Protein AF-0000000085261046 (afdb_homodimer)

pLDDT: mean 78.6, std 21.25, range [28.23, 98.12]

Organism: Cherax quadricarinatus (NCBI:txid27406)

Sequence (272 aa):
MAPGSNNMYLIKISPRKELWEMISKDELEKFEFFMNTVSRIKRNDTLLMCLERWIPDCGPQLIKNGLNIFNHPKNLTLEQLLLAYKIFTNLPLYEESPFHNQCIQFAARLGEKDTEVSEHQTVTAANDEKDKLLDSMAPGSNNMYLIKISPRKELWEMISKDELEKFEFFMNTVSRIKRNDTLLMCLERWIPDCGPQLIKNGLNIFNHPKNLTLEQLLLAYKIFTNLPLYEESPFHNQCIQFAARLGEKDTEVSEHQTVTAANDEKDKLLDS

Secondary structure (DSSP, 8-state):
--------------HHHHHHHT--HHHHHHHHHHHHHHTT--TT--HHHHHHHHSTT-HHHHHHTT--TT--GGGSBHHHHHHHHHHHHTSTTSTTSHHHHHHHHHHHHHHHHHHHHHHHHHHHHHHHHHHHHHH-/--------------HHHHHHHT--HHHHHHHHHHHHHHTT--TT--HHHHHHHHSTT-HHHHHHTT--TT--GGGSBHHHHHHHHHHHHTSTTSTTSHHHHHHHHHHHHHHHHHHHHHHHHHHHHHHHHHHHHHH-

Foldseek 3Di:
DPPPPPPPPPPPPPPLVVLVVPADPLNVLLVVVVCVQLVPDDPQDAPLNVLCVFPPPCNVQLVVQPDDPRHRPVPDDPSRSSVSVVSSCPDPCNCVTPSVVVSVVSVCVVVVVVVVVVVVVVVVVVVVVVVVVVVD/DPPPPPPPPPPPPPPLVVLVVPADPLNVLLVVVVCVQLVPDDPQDAPLNVLCVFPPPCNVQLVVQPDDPRHRPVPDDPSRSSVSVVSSCPDPCNCVTPSVVVSVVSVCVVVVVVVVVVVVVVVVVVVVVVVVVVVD

Radius of gyration: 23.95 Å; Cα contacts (8 Å, |Δi|>4): 184; chains: 2; bounding box: 81×68×75 Å

Solvent-accessible surface area (backbone atoms only — not comparable to full-atom values): 15644 Å² total; per-residue (Å²): 130,79,82,79,78,77,77,72,75,74,72,71,74,48,76,66,63,52,58,63,73,64,54,47,70,69,51,46,53,45,47,44,51,50,50,56,54,53,75,62,58,57,90,88,45,31,46,50,59,56,51,30,73,44,40,74,85,43,55,68,62,42,41,74,72,66,48,61,80,75,43,40,56,53,76,31,24,46,46,55,48,50,50,52,50,53,55,54,67,65,40,90,63,28,84,77,21,62,54,47,53,50,36,55,56,50,48,52,51,53,52,63,42,53,56,49,50,54,48,46,53,48,46,53,50,48,48,51,52,50,52,51,56,65,74,95,130,78,80,80,77,77,78,73,72,75,72,70,74,48,74,65,63,52,57,62,73,62,55,48,72,69,53,47,54,42,46,45,50,49,50,58,55,53,75,62,58,56,91,91,46,31,46,52,60,58,51,30,72,43,39,72,84,44,56,66,62,42,42,74,72,67,47,61,79,74,43,38,55,53,75,31,23,48,46,55,49,50,48,52,50,53,56,53,65,64,41,91,64,29,84,80,19,60,53,48,52,50,36,56,55,50,48,52,51,52,51,62,41,52,56,49,51,52,46,46,52,48,46,53,51,47,47,52,52,50,51,50,58,66,73,95

Structure (mmCIF, N/CA/C/O backbone):
data_AF-0000000085261046-model_v1
#
loop_
_entity.id
_entity.type
_entity.pdbx_description
1 polymer 'Uncharacterized protein'
#
loop_
_atom_site.group_PDB
_atom_site.id
_atom_site.type_symbol
_atom_site.label_atom_id
_atom_site.label_alt_id
_atom_site.label_comp_id
_atom_site.label_asym_id
_atom_site.label_entity_id
_atom_site.label_seq_id
_atom_site.pdbx_PDB_ins_code
_atom_site.Cartn_x
_atom_site.Cartn_y
_atom_site.Cartn_z
_atom_site.occupancy
_atom_site.B_iso_or_equiv
_atom_site.auth_seq_id
_atom_site.auth_comp_id
_atom_site.auth_asym_id
_atom_site.auth_atom_id
_atom_site.pdbx_PDB_model_num
ATOM 1 N N . MET A 1 1 ? -33.812 -26.469 35.125 1 29.12 1 MET A N 1
ATOM 2 C CA . MET A 1 1 ? -33.594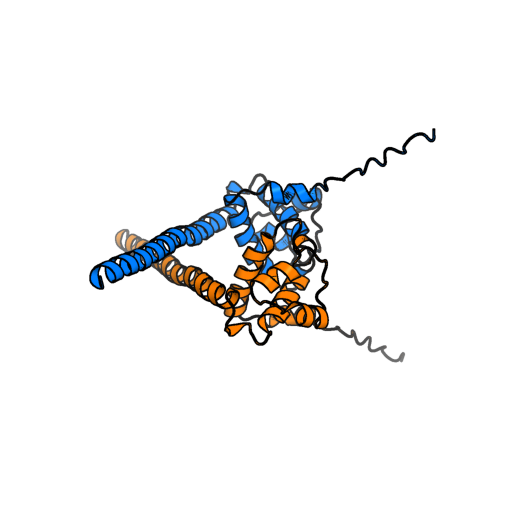 -25.828 33.844 1 29.12 1 MET A CA 1
ATOM 3 C C . MET A 1 1 ? -32.469 -24.828 33.906 1 29.12 1 MET A C 1
ATOM 5 O O . MET A 1 1 ? -32.5 -23.906 34.719 1 29.12 1 MET A O 1
ATOM 9 N N . ALA A 1 2 ? -31.219 -25.188 33.625 1 45.5 2 ALA A N 1
ATOM 10 C CA . ALA A 1 2 ? -30.016 -24.391 33.781 1 45.5 2 ALA A CA 1
ATOM 11 C C . ALA A 1 2 ? -30.109 -23.078 33 1 45.5 2 ALA A C 1
ATOM 13 O O . ALA A 1 2 ? -30.703 -23.047 31.906 1 45.5 2 ALA A O 1
ATOM 14 N N . PRO A 1 3 ? -30.062 -21.891 33.656 1 41.72 3 PRO A N 1
ATOM 15 C CA . PRO A 1 3 ? -30.141 -20.625 32.938 1 41.72 3 PRO A CA 1
ATOM 16 C C . PRO A 1 3 ? -29.188 -20.578 31.719 1 41.72 3 PRO A C 1
ATOM 18 O O . PRO A 1 3 ? -28.094 -21.141 31.781 1 41.72 3 PRO A O 1
ATOM 21 N N . GLY A 1 4 ? -29.672 -20.672 30.438 1 39.81 4 GLY A N 1
ATOM 22 C CA . GLY A 1 4 ? -28.922 -20.531 29.203 1 39.81 4 GLY A CA 1
ATOM 23 C C . GLY A 1 4 ? -27.953 -19.375 29.219 1 39.81 4 GLY A C 1
ATOM 24 O O . GLY A 1 4 ? -28.328 -18.25 29.531 1 39.81 4 GLY A O 1
ATOM 25 N N . SER A 1 5 ? -26.656 -19.562 29.594 1 40.25 5 SER A N 1
ATOM 26 C CA . SER A 1 5 ? -25.594 -18.578 29.531 1 40.25 5 SER A CA 1
ATOM 27 C C . SER A 1 5 ? -25.594 -17.844 28.188 1 40.25 5 SER A C 1
ATOM 29 O O . SER A 1 5 ? -25.516 -18.469 27.141 1 40.25 5 SER A O 1
ATOM 31 N N . ASN A 1 6 ? -26.359 -16.781 28.047 1 37.09 6 ASN A N 1
ATOM 32 C CA . ASN A 1 6 ? -26.266 -15.844 26.938 1 37.09 6 ASN A CA 1
ATOM 33 C C . ASN A 1 6 ? -24.812 -15.453 26.672 1 37.09 6 ASN A C 1
ATOM 35 O O . ASN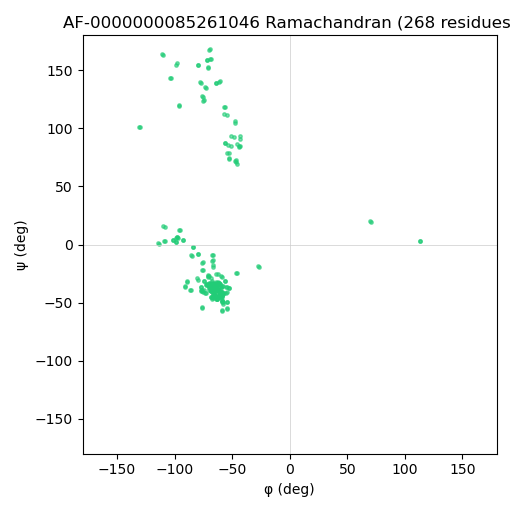 A 1 6 ? -24.203 -14.719 27.453 1 37.09 6 ASN A O 1
ATOM 39 N N . ASN A 1 7 ? -23.922 -16.281 26.156 1 41.56 7 ASN A N 1
ATOM 40 C CA . ASN A 1 7 ? -22.641 -15.875 25.609 1 41.56 7 ASN A CA 1
ATOM 41 C C . ASN A 1 7 ? -22.781 -14.68 24.672 1 41.56 7 ASN A C 1
ATOM 43 O O . ASN A 1 7 ? -23.141 -14.828 23.516 1 41.56 7 ASN A O 1
ATOM 47 N N . MET A 1 8 ? -23.031 -13.5 25.172 1 33.84 8 MET A N 1
ATOM 48 C CA . MET A 1 8 ? -22.906 -12.266 24.406 1 33.84 8 MET A CA 1
ATOM 49 C C . MET A 1 8 ? -21.531 -12.164 23.766 1 33.84 8 MET A C 1
ATOM 51 O O . MET A 1 8 ? -20.516 -12.219 24.453 1 33.84 8 MET A O 1
ATOM 55 N N . TYR A 1 9 ? -21.359 -12.727 22.656 1 40 9 TYR A N 1
ATOM 56 C CA . TYR A 1 9 ? -20.141 -12.406 21.906 1 40 9 TYR A CA 1
ATOM 57 C C . TYR A 1 9 ? -20.047 -10.906 21.672 1 40 9 TYR A C 1
ATOM 59 O O . TYR A 1 9 ? -20.984 -10.273 21.188 1 40 9 TYR A O 1
ATOM 67 N N . LEU A 1 10 ? -19.5 -10.211 22.562 1 34.12 10 LEU A N 1
ATOM 68 C CA . LEU A 1 10 ? -19.109 -8.828 22.297 1 34.12 10 LEU A CA 1
ATOM 69 C C . LEU A 1 10 ? -18.25 -8.75 21.031 1 34.12 10 LEU A C 1
ATOM 71 O O . LEU A 1 10 ? -17.109 -9.242 21.031 1 34.12 10 LEU A O 1
ATOM 75 N N . ILE A 1 11 ? -18.906 -8.883 19.953 1 38 11 ILE A N 1
ATOM 76 C CA . ILE A 1 11 ? -18.141 -8.539 18.766 1 38 11 ILE A CA 1
ATOM 77 C C . ILE A 1 11 ? -17.578 -7.125 18.906 1 38 11 ILE A C 1
ATOM 79 O O . ILE A 1 11 ? -18.328 -6.152 18.984 1 38 11 ILE A O 1
ATOM 83 N N . LYS A 1 12 ? -16.547 -6.938 19.609 1 37.16 12 LYS A N 1
ATOM 84 C CA . LYS A 1 12 ? -15.797 -5.688 19.469 1 37.16 12 LYS A CA 1
ATOM 85 C C . LYS A 1 12 ? -15.641 -5.293 18 1 37.16 12 LYS A C 1
ATOM 87 O O . LYS A 1 12 ? -15.039 -6.027 17.219 1 37.16 12 LYS A O 1
ATOM 92 N N . ILE A 1 13 ? -16.641 -4.652 17.547 1 42.03 13 ILE A N 1
ATOM 93 C CA . ILE A 1 13 ? -16.328 -3.977 16.297 1 42.03 13 ILE A CA 1
ATOM 94 C C . ILE A 1 13 ? -15.055 -3.158 16.453 1 42.03 13 ILE A C 1
ATOM 96 O O . ILE A 1 13 ? -15.008 -2.207 17.234 1 42.03 13 ILE A O 1
ATOM 100 N N . SER A 1 14 ? -14 -3.75 16.109 1 49.47 14 SER A N 1
ATOM 101 C CA . SER A 1 14 ? -12.742 -3.016 16.234 1 49.47 14 SER A CA 1
ATOM 102 C C . SER A 1 14 ? -12.789 -1.712 15.445 1 49.47 14 SER A C 1
ATOM 104 O O . SER A 1 14 ? -13.25 -1.688 14.305 1 49.47 14 SER A O 1
ATOM 106 N N . PRO A 1 15 ? -12.773 -0.57 16.141 1 50.34 15 PRO A N 1
ATOM 107 C CA . PRO A 1 15 ? -12.633 0.697 15.414 1 50.34 15 PRO A CA 1
ATOM 108 C C . PRO A 1 15 ? -11.875 0.543 14.102 1 50.34 15 PRO A C 1
ATOM 110 O O . PRO A 1 15 ? -12.133 1.28 13.141 1 50.34 15 PRO A O 1
ATOM 113 N N . ARG A 1 16 ? -11.164 -0.486 13.93 1 59.56 16 ARG A N 1
ATOM 114 C CA . ARG A 1 16 ? -10.336 -0.746 12.766 1 59.56 16 ARG A CA 1
ATOM 115 C C . ARG A 1 16 ? -11.18 -1.212 11.578 1 59.56 16 ARG A C 1
ATOM 117 O O . ARG A 1 16 ? -10.953 -0.789 10.445 1 59.56 16 ARG A O 1
ATOM 124 N N . LYS A 1 17 ? -12.227 -1.995 11.844 1 59.22 17 LYS A N 1
ATOM 125 C CA . LYS A 1 17 ? -13.133 -2.463 10.805 1 59.22 17 LYS A CA 1
ATOM 126 C C . LYS A 1 17 ? -13.844 -1.293 10.133 1 59.22 17 LYS A C 1
ATOM 128 O O . LYS A 1 17 ? -14.023 -1.288 8.914 1 59.22 17 LYS A O 1
ATOM 133 N N . GLU A 1 18 ? -14.023 -0.414 10.922 1 63.53 18 GLU A N 1
ATOM 134 C CA . GLU A 1 18 ? -14.797 0.747 10.484 1 63.53 18 GLU A CA 1
ATOM 135 C C . GLU A 1 18 ? -13.961 1.66 9.594 1 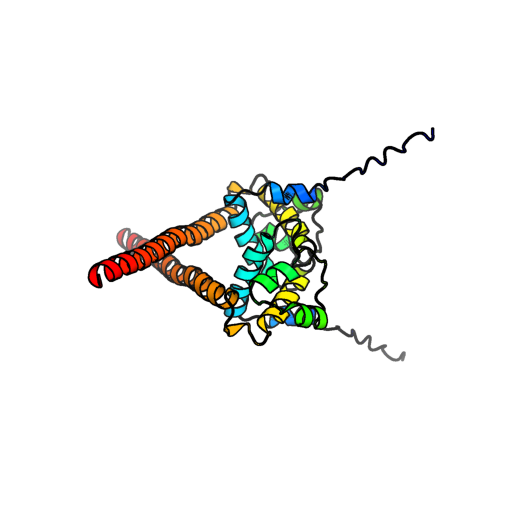63.53 18 GLU A C 1
ATOM 137 O O . GLU A 1 18 ? -14.5 2.334 8.711 1 63.53 18 GLU A O 1
ATOM 142 N N . LEU A 1 19 ? -12.727 1.561 9.703 1 71.12 19 LEU A N 1
ATOM 143 C CA . LEU A 1 19 ? -11.875 2.488 8.969 1 71.12 19 LEU A CA 1
ATOM 144 C C . LEU A 1 19 ? -11.938 2.205 7.469 1 71.12 19 LEU A C 1
ATOM 146 O O . LEU A 1 19 ? -12.008 3.133 6.66 1 71.12 19 LEU A O 1
ATOM 150 N N . TRP A 1 20 ? -12.078 1.007 7.195 1 73.19 20 TRP A N 1
ATOM 151 C CA . TRP A 1 20 ? -12.055 0.634 5.785 1 73.19 20 TRP A CA 1
ATOM 152 C C . TRP A 1 20 ? -13.453 0.695 5.184 1 73.19 20 TRP A C 1
ATOM 154 O O . TRP A 1 20 ? -13.609 0.975 3.992 1 73.19 20 TRP A O 1
ATOM 164 N N . GLU A 1 21 ? -14.344 0.419 6.023 1 71.62 21 GLU A N 1
ATOM 165 C CA . GLU A 1 21 ? -15.727 0.416 5.555 1 71.62 21 GLU A CA 1
ATOM 166 C C . GLU A 1 21 ? -16.188 1.823 5.188 1 71.62 21 GLU A C 1
ATOM 168 O O . GLU A 1 21 ? -17.078 1.991 4.348 1 71.62 21 GLU A O 1
ATOM 173 N N . MET A 1 22 ? -15.453 2.66 5.605 1 68.81 22 MET A N 1
ATOM 174 C CA . MET A 1 22 ? -15.906 4.035 5.434 1 68.81 22 MET A CA 1
ATOM 175 C C . MET A 1 22 ? -15.086 4.754 4.367 1 68.81 22 MET A C 1
ATOM 177 O O . MET A 1 22 ? -15.312 5.93 4.086 1 68.81 22 MET A O 1
ATOM 181 N N . ILE A 1 23 ? -14.43 4.023 3.676 1 81 23 ILE A N 1
ATOM 182 C CA . ILE A 1 23 ? -13.562 4.723 2.73 1 81 23 ILE A CA 1
ATOM 183 C C . ILE A 1 23 ? -14.258 4.809 1.37 1 81 23 ILE A C 1
ATOM 185 O O . ILE A 1 23 ? -14.719 3.799 0.837 1 81 23 ILE A O 1
ATOM 189 N N . SER A 1 24 ? -14.492 6.09 0.889 1 84.81 24 SER A N 1
ATOM 190 C CA . SER A 1 24 ? -15.055 6.332 -0.436 1 84.81 24 SER A CA 1
ATOM 191 C C . SER A 1 24 ? -14.055 5.98 -1.533 1 84.81 24 SER A C 1
ATOM 193 O O . SER A 1 24 ? -12.875 5.785 -1.262 1 84.81 24 SER A O 1
ATOM 195 N N . LYS A 1 25 ? -14.578 5.914 -2.791 1 84.19 25 LYS A N 1
ATOM 196 C CA . LYS A 1 25 ? -13.711 5.664 -3.939 1 84.19 25 LYS A CA 1
ATOM 197 C C . LYS A 1 25 ? -12.641 6.742 -4.062 1 84.19 25 LYS A C 1
ATOM 199 O O . LYS A 1 25 ? -11.469 6.438 -4.289 1 84.19 25 LYS A O 1
ATOM 204 N N . ASP A 1 26 ? -13.117 7.922 -3.893 1 87.44 26 ASP A N 1
ATOM 205 C CA . ASP A 1 26 ? -12.195 9.047 -3.963 1 87.44 26 ASP A CA 1
ATOM 206 C C . ASP A 1 26 ? -11.109 8.938 -2.896 1 87.44 26 ASP A C 1
ATOM 208 O O . ASP A 1 26 ? -9.93 9.156 -3.178 1 87.44 26 ASP A O 1
ATOM 212 N N . GLU A 1 27 ? -11.508 8.57 -1.761 1 90.88 27 GLU A N 1
ATOM 213 C CA . GLU A 1 27 ? -10.57 8.43 -0.651 1 90.88 27 GLU A CA 1
ATOM 214 C C . GLU A 1 27 ? -9.602 7.277 -0.894 1 90.88 27 GLU A C 1
ATOM 216 O O . GLU A 1 27 ? -8.43 7.355 -0.526 1 90.88 27 GLU A O 1
ATOM 221 N N . LEU A 1 28 ? -10.109 6.312 -1.539 1 89.19 28 LEU A N 1
ATOM 222 C CA . LEU A 1 28 ? -9.266 5.156 -1.837 1 89.19 28 LEU A CA 1
ATOM 223 C C . LEU A 1 28 ? -8.172 5.52 -2.836 1 89.19 28 LEU A C 1
ATOM 225 O O . LEU A 1 28 ? -7.031 5.074 -2.699 1 89.19 28 LEU A O 1
ATOM 229 N N . GLU A 1 29 ? -8.539 6.344 -3.77 1 90.12 29 GLU A N 1
ATOM 230 C CA . GLU A 1 29 ? -7.562 6.797 -4.758 1 90.12 29 GLU A CA 1
ATOM 231 C C . GLU A 1 29 ? -6.465 7.633 -4.109 1 90.12 29 GLU A C 1
ATOM 233 O O . GLU A 1 29 ? -5.285 7.492 -4.449 1 90.12 29 GLU A O 1
ATOM 238 N N . LYS A 1 30 ? -6.91 8.477 -3.244 1 94.44 30 LYS A N 1
ATOM 239 C CA . LYS A 1 30 ? -5.938 9.281 -2.51 1 94.44 30 LYS A CA 1
ATOM 240 C C . LYS A 1 30 ? -5.035 8.406 -1.645 1 94.44 30 LYS A C 1
ATOM 242 O O . LYS A 1 30 ? -3.83 8.641 -1.557 1 94.44 30 LYS A O 1
ATOM 247 N N . PHE A 1 31 ? -5.68 7.406 -1.086 1 95.25 31 PHE A N 1
ATOM 248 C CA . PHE A 1 31 ? -4.91 6.473 -0.272 1 95.25 31 PHE A CA 1
ATOM 249 C C . PHE A 1 31 ? -3.922 5.691 -1.131 1 95.25 31 PHE A C 1
ATOM 251 O O . PHE A 1 31 ? -2.805 5.406 -0.698 1 95.25 31 PHE A O 1
ATOM 258 N N . GLU A 1 32 ? -4.285 5.363 -2.318 1 92.69 32 GLU A N 1
ATOM 259 C CA . GLU A 1 32 ? -3.373 4.707 -3.25 1 92.69 32 GLU A CA 1
ATOM 260 C C . GLU A 1 32 ? -2.141 5.57 -3.516 1 92.69 32 GLU A C 1
ATOM 262 O O . GLU A 1 32 ? -1.015 5.07 -3.51 1 92.69 32 GLU A O 1
ATOM 267 N N . PHE A 1 33 ? -2.346 6.832 -3.746 1 94.12 33 PHE A N 1
ATOM 268 C CA . PHE A 1 33 ? -1.23 7.754 -3.938 1 94.12 33 PHE A CA 1
ATOM 269 C C . PHE A 1 33 ? -0.35 7.805 -2.693 1 94.12 33 PHE A C 1
ATOM 271 O O . PHE A 1 33 ? 0.878 7.773 -2.795 1 94.12 33 PHE A O 1
ATOM 278 N N . PHE A 1 34 ? -1.007 7.898 -1.59 1 97.38 34 PHE A N 1
ATOM 279 C CA . PHE A 1 34 ? -0.307 7.895 -0.311 1 97.38 34 PHE A CA 1
ATOM 280 C C . PHE A 1 34 ? 0.585 6.664 -0.186 1 97.38 34 PHE A C 1
ATOM 282 O O . PHE A 1 34 ? 1.777 6.785 0.104 1 97.38 34 PHE A O 1
ATOM 289 N N . MET A 1 35 ? 0.065 5.496 -0.457 1 95.62 35 MET A N 1
ATOM 290 C CA . MET A 1 35 ? 0.793 4.234 -0.342 1 95.62 35 MET A CA 1
ATOM 291 C C . MET A 1 35 ? 1.956 4.188 -1.327 1 95.62 35 MET A C 1
ATOM 293 O O . MET A 1 35 ? 3.045 3.723 -0.985 1 95.62 35 MET A O 1
ATOM 297 N N . ASN A 1 36 ? 1.748 4.727 -2.502 1 91.44 36 ASN A N 1
ATOM 298 C CA . ASN A 1 36 ? 2.797 4.781 -3.516 1 91.44 36 ASN A CA 1
ATOM 299 C C . ASN A 1 36 ? 3.971 5.641 -3.059 1 91.44 36 ASN A C 1
ATOM 301 O O . ASN A 1 36 ? 5.129 5.305 -3.309 1 91.44 36 ASN A O 1
ATOM 305 N N . THR A 1 37 ? 3.643 6.684 -2.41 1 92.81 37 THR A N 1
ATOM 306 C CA . THR A 1 37 ? 4.676 7.605 -1.946 1 92.81 37 THR A CA 1
ATOM 307 C C . THR A 1 37 ? 5.398 7.035 -0.729 1 92.81 37 THR A C 1
ATOM 309 O O . THR A 1 37 ? 6.629 7.051 -0.668 1 92.81 37 THR A O 1
ATOM 312 N N . VAL A 1 38 ? 4.637 6.406 0.17 1 94.81 38 VAL A N 1
ATOM 313 C CA . VAL A 1 38 ? 5.16 5.902 1.436 1 94.81 38 VAL A CA 1
ATOM 314 C C . VAL A 1 38 ? 6.043 4.68 1.18 1 94.81 38 VAL A C 1
ATOM 316 O O . VAL A 1 38 ? 7.047 4.477 1.866 1 94.81 38 VAL A O 1
ATOM 319 N N . SER A 1 39 ? 5.707 3.885 0.201 1 92.06 39 SER A N 1
ATOM 320 C CA . SER A 1 39 ? 6.469 2.682 -0.117 1 92.06 39 SER A CA 1
ATOM 321 C C . SER A 1 39 ? 7.855 3.027 -0.644 1 92.06 39 SER A C 1
ATOM 323 O O . SER A 1 39 ? 8.742 2.17 -0.689 1 92.06 39 SER A O 1
ATOM 325 N N . ARG A 1 40 ? 8.094 4.293 -0.907 1 90.5 40 ARG A N 1
ATOM 326 C CA . ARG A 1 40 ? 9.352 4.719 -1.512 1 90.5 40 ARG A CA 1
ATOM 327 C C . ARG A 1 40 ? 10.211 5.469 -0.503 1 90.5 40 ARG A C 1
ATOM 329 O O . ARG A 1 40 ? 11.312 5.91 -0.833 1 90.5 40 ARG A O 1
ATOM 336 N N . ILE A 1 41 ? 9.766 5.543 0.646 1 91.69 41 ILE A N 1
ATOM 337 C CA . ILE A 1 41 ? 10.492 6.273 1.68 1 91.69 41 ILE A CA 1
ATOM 338 C C . ILE A 1 41 ? 11.836 5.598 1.945 1 91.69 41 ILE A C 1
ATOM 340 O O . ILE A 1 41 ? 11.914 4.367 2.014 1 91.69 41 ILE A O 1
ATOM 344 N N . LYS A 1 42 ? 12.82 6.449 2.102 1 88.62 42 LYS A N 1
ATOM 345 C CA . LYS A 1 42 ? 14.18 5.961 2.328 1 88.62 42 LYS A CA 1
ATOM 346 C C . LYS A 1 42 ? 14.305 5.289 3.693 1 88.62 42 LYS A C 1
ATOM 348 O O . LYS A 1 42 ? 13.531 5.586 4.609 1 88.62 42 LYS A O 1
ATOM 353 N N . ARG A 1 43 ? 15.328 4.445 3.855 1 87.19 43 ARG A N 1
ATOM 354 C CA . ARG A 1 43 ? 15.523 3.586 5.02 1 87.19 43 ARG A CA 1
ATOM 355 C C . ARG A 1 43 ? 15.664 4.41 6.293 1 87.19 43 ARG A C 1
ATOM 357 O O . ARG A 1 43 ? 15.172 4.016 7.352 1 87.19 43 ARG A O 1
ATOM 364 N N . ASN A 1 44 ? 16.25 5.543 6.176 1 89.31 44 ASN A N 1
ATOM 365 C CA . ASN A 1 44 ? 16.547 6.32 7.371 1 89.31 44 ASN A CA 1
ATOM 366 C C . ASN A 1 44 ? 15.5 7.395 7.621 1 89.31 44 ASN A C 1
ATOM 368 O O . ASN A 1 44 ? 15.648 8.211 8.531 1 89.31 44 ASN A O 1
ATOM 372 N N . ASP A 1 45 ? 14.531 7.363 6.875 1 92.94 45 ASP A N 1
ATOM 373 C CA . ASP A 1 45 ? 13.438 8.312 7.051 1 92.94 45 ASP A CA 1
ATOM 374 C C . ASP A 1 45 ? 12.281 7.691 7.836 1 92.94 45 ASP A C 1
ATOM 376 O O . ASP A 1 45 ? 12.266 6.48 8.062 1 92.94 45 ASP A O 1
ATOM 380 N N . THR A 1 46 ? 11.453 8.531 8.492 1 95.94 46 THR A N 1
ATOM 381 C CA . THR A 1 46 ? 10.289 8.07 9.234 1 95.94 46 THR A CA 1
ATOM 382 C C . THR A 1 46 ? 9 8.5 8.539 1 95.94 46 THR A C 1
ATOM 384 O O . THR A 1 46 ? 9.023 9.367 7.664 1 95.94 46 THR A O 1
ATOM 387 N N . LEU A 1 47 ? 7.898 7.863 8.93 1 97.75 47 LEU A N 1
ATOM 388 C CA . LEU A 1 47 ? 6.609 8.297 8.398 1 97.75 47 LEU A CA 1
ATOM 389 C C . LEU A 1 47 ? 6.344 9.758 8.742 1 97.75 47 LEU A C 1
ATOM 391 O O . LEU A 1 47 ? 5.836 10.516 7.914 1 97.75 47 LEU A O 1
ATOM 395 N N . LEU A 1 48 ? 6.691 10.117 9.938 1 97.88 48 LEU A N 1
ATOM 396 C CA . LEU A 1 48 ? 6.473 11.484 10.398 1 97.88 48 LEU A CA 1
ATOM 397 C C . LEU A 1 48 ? 7.191 12.484 9.5 1 97.88 48 LEU A C 1
ATOM 399 O O . LEU A 1 48 ? 6.617 13.508 9.109 1 97.88 48 LEU A O 1
ATOM 403 N N . MET A 1 49 ? 8.391 12.25 9.234 1 96.44 49 MET A N 1
ATOM 404 C CA . MET A 1 49 ? 9.203 13.133 8.398 1 96.44 49 MET A CA 1
ATOM 405 C C . MET A 1 49 ? 8.609 13.258 7 1 96.44 49 MET A C 1
ATOM 407 O O . MET A 1 49 ? 8.602 14.344 6.422 1 96.44 49 MET A O 1
ATOM 411 N N . CYS A 1 50 ? 8.109 12.141 6.449 1 96.94 50 CYS A N 1
ATOM 412 C CA . CYS A 1 50 ? 7.449 12.164 5.148 1 96.94 50 CYS A CA 1
ATOM 413 C C . CYS A 1 50 ? 6.215 13.062 5.18 1 96.94 50 CYS A C 1
ATOM 415 O O . CYS A 1 50 ? 6.039 13.906 4.305 1 96.94 50 CYS A O 1
ATOM 417 N N . LEU A 1 51 ? 5.465 12.938 6.191 1 97.94 51 LEU A N 1
ATOM 418 C CA . LEU A 1 51 ? 4.23 13.703 6.305 1 97.94 51 LEU A CA 1
ATOM 419 C C . LEU A 1 51 ? 4.527 15.188 6.512 1 97.94 51 LEU A C 1
ATOM 421 O O . LEU A 1 51 ? 3.822 16.047 5.977 1 97.94 51 LEU A O 1
ATOM 425 N N . GLU A 1 52 ? 5.535 15.516 7.16 1 97.62 52 GLU A N 1
ATOM 426 C CA . GLU A 1 52 ? 5.93 16.891 7.418 1 97.62 52 GLU A CA 1
ATOM 427 C C . GLU A 1 52 ? 6.43 17.578 6.148 1 97.62 52 GLU A C 1
ATOM 429 O O . GLU A 1 52 ? 6.402 18.797 6.043 1 97.62 52 GLU A O 1
ATOM 434 N N . ARG A 1 53 ? 6.93 16.797 5.27 1 97 53 ARG A N 1
ATOM 435 C CA . ARG A 1 53 ? 7.324 17.375 3.986 1 97 53 ARG A CA 1
ATOM 436 C C . ARG A 1 53 ? 6.117 17.922 3.238 1 97 53 ARG A C 1
ATOM 438 O O . ARG A 1 53 ? 6.227 18.922 2.521 1 97 53 ARG A O 1
ATOM 445 N N . TRP A 1 54 ? 5.008 17.281 3.447 1 97.69 54 TRP A N 1
ATOM 446 C CA . TRP A 1 54 ? 3.785 17.703 2.77 1 97.69 54 TRP A CA 1
ATOM 447 C C . TRP A 1 54 ? 3.074 18.797 3.561 1 97.69 54 TRP A C 1
ATOM 449 O O . TRP A 1 54 ? 2.514 19.719 2.977 1 97.69 54 TRP A O 1
ATOM 459 N N . ILE A 1 55 ? 3.064 18.688 4.895 1 98.12 55 ILE A N 1
ATOM 460 C CA . ILE A 1 55 ? 2.496 19.703 5.781 1 98.12 55 ILE A CA 1
ATOM 461 C C . ILE A 1 55 ? 3.492 20.047 6.887 1 98.12 55 ILE A C 1
ATOM 463 O O . ILE A 1 55 ? 3.535 19.375 7.918 1 98.12 55 ILE A O 1
ATOM 467 N N . PRO A 1 56 ? 4.191 21.156 6.75 1 97.12 56 PRO A N 1
ATOM 468 C CA . PRO A 1 56 ? 5.184 21.531 7.762 1 97.12 56 PRO A CA 1
ATOM 469 C C . PRO A 1 56 ? 4.57 21.734 9.141 1 97.12 56 PRO A C 1
ATOM 471 O O . PRO A 1 56 ? 3.465 22.281 9.258 1 97.12 56 PRO A O 1
ATOM 474 N N . ASP A 1 57 ? 5.25 21.312 10.094 1 96.06 57 ASP A N 1
ATOM 475 C CA . ASP A 1 57 ? 4.957 21.547 11.508 1 96.06 57 ASP A CA 1
ATOM 476 C C . ASP A 1 57 ? 3.713 20.766 11.938 1 96.06 57 ASP A C 1
ATOM 478 O O . ASP A 1 57 ? 3.082 21.109 12.938 1 96.06 57 ASP A O 1
ATOM 482 N N . CYS A 1 58 ? 3.35 19.734 11.141 1 96.88 58 CYS A N 1
ATOM 483 C CA . CYS A 1 58 ? 2.178 18.953 11.523 1 96.88 58 CYS A CA 1
ATOM 484 C C . CYS A 1 58 ? 2.547 17.875 12.531 1 96.88 58 CYS A C 1
ATOM 486 O O . CYS A 1 58 ? 1.669 17.203 13.078 1 96.88 58 CYS A O 1
ATOM 488 N N . GLY A 1 59 ? 3.773 17.672 12.938 1 95.94 59 GLY A N 1
ATOM 489 C CA . GLY A 1 59 ? 4.285 16.625 13.797 1 95.94 59 GLY A CA 1
ATOM 490 C C . GLY A 1 59 ? 3.559 16.531 15.125 1 95.94 59 GLY A C 1
ATOM 491 O O . GLY A 1 59 ? 3.051 15.469 15.484 1 95.94 59 GLY A O 1
ATOM 492 N N . PRO A 1 60 ? 3.518 17.578 15.82 1 96.31 60 PRO A N 1
ATOM 493 C CA . PRO A 1 60 ? 2.859 17.562 17.125 1 96.31 60 PRO A CA 1
ATOM 494 C C . PRO A 1 60 ? 1.42 17.047 17.062 1 96.31 60 PRO A C 1
ATOM 496 O O . PRO A 1 60 ? 0.987 16.281 17.922 1 96.31 60 PRO A O 1
ATOM 499 N N . GLN A 1 61 ? 0.708 17.453 16.047 1 95.62 61 GLN A N 1
ATOM 500 C CA . GLN A 1 61 ? -0.671 17.016 15.898 1 95.62 61 GLN A CA 1
ATOM 501 C C . GLN A 1 61 ? -0.733 15.516 15.594 1 95.62 61 GLN A C 1
ATOM 503 O O . GLN A 1 61 ? -1.61 14.812 16.094 1 95.62 61 GLN A O 1
ATOM 508 N N . LEU A 1 62 ? 0.179 15.055 14.828 1 95.06 62 LEU A N 1
ATOM 509 C CA . LEU A 1 62 ? 0.225 13.641 14.484 1 95.06 62 LEU A CA 1
ATOM 510 C C . LEU A 1 62 ? 0.535 12.789 15.711 1 95.06 62 LEU A C 1
ATOM 512 O O . LEU A 1 62 ? -0.119 11.773 15.945 1 95.06 62 LEU A O 1
ATOM 516 N N . ILE A 1 63 ? 1.519 13.242 16.438 1 95.81 63 ILE A N 1
ATOM 517 C CA . ILE A 1 63 ? 1.912 12.531 17.656 1 95.81 63 ILE A CA 1
ATOM 518 C C . ILE A 1 63 ? 0.747 12.516 18.641 1 95.81 63 ILE A C 1
ATOM 520 O O . ILE A 1 63 ? 0.453 11.484 19.25 1 95.81 63 ILE A O 1
ATOM 524 N N . LYS A 1 64 ? 0.119 13.609 18.812 1 95.69 64 LYS A N 1
ATOM 525 C CA . LYS A 1 64 ? -1.041 13.719 19.688 1 95.69 64 LYS A CA 1
ATOM 526 C C . LYS A 1 64 ? -2.127 12.727 19.297 1 95.69 64 LYS A C 1
ATOM 528 O O . LYS A 1 64 ? -2.84 12.211 20.156 1 95.69 64 LYS A O 1
ATOM 533 N N . ASN A 1 65 ? -2.203 12.422 18.016 1 92.19 65 ASN A N 1
ATOM 534 C CA . ASN A 1 65 ? -3.219 11.5 17.516 1 92.19 65 ASN A CA 1
ATOM 535 C C . ASN A 1 65 ? -2.699 10.07 17.469 1 92.19 65 ASN A C 1
ATOM 537 O O . ASN A 1 65 ? -3.348 9.188 16.891 1 92.19 65 ASN A O 1
ATOM 541 N N . GLY A 1 66 ? -1.495 9.812 17.922 1 90.25 66 GLY A N 1
ATOM 542 C CA . GLY A 1 66 ? -1.091 8.438 18.156 1 90.25 66 GLY A CA 1
ATOM 543 C C . GLY A 1 66 ? 0.005 7.969 17.219 1 90.25 66 GLY A C 1
ATOM 544 O O . GLY A 1 66 ? 0.42 6.809 17.266 1 90.25 66 GLY A O 1
ATOM 545 N N . LEU A 1 67 ? 0.461 8.906 16.391 1 92.56 67 LEU A N 1
ATOM 546 C CA . LEU A 1 67 ? 1.542 8.5 15.492 1 92.56 67 LEU A CA 1
ATOM 547 C C . LEU A 1 67 ? 2.867 8.422 16.25 1 92.56 67 LEU A C 1
ATOM 549 O O . LEU A 1 67 ? 3.23 9.359 16.969 1 92.56 67 LEU A O 1
ATOM 553 N N . ASN A 1 68 ? 3.527 7.309 16.125 1 94.12 68 ASN A N 1
ATOM 554 C CA . ASN A 1 68 ? 4.852 7.133 16.703 1 94.12 68 ASN A CA 1
ATOM 555 C C . ASN A 1 68 ? 5.914 7.898 15.922 1 94.12 68 ASN A C 1
ATOM 557 O O . ASN A 1 68 ? 6 7.781 14.703 1 94.12 68 ASN A O 1
ATOM 561 N N . ILE A 1 69 ? 6.762 8.547 16.609 1 93.62 69 ILE A N 1
ATOM 562 C CA . ILE A 1 69 ? 7.699 9.484 16 1 93.62 69 ILE A CA 1
ATOM 563 C C . ILE A 1 69 ? 8.82 8.711 15.305 1 93.62 69 ILE A C 1
ATOM 565 O O . ILE A 1 69 ? 9.523 9.258 14.445 1 93.62 69 ILE A O 1
ATOM 569 N N . PHE A 1 70 ? 9.008 7.383 15.602 1 92.12 70 PHE A N 1
ATOM 570 C CA . PHE A 1 70 ? 10.195 6.676 15.148 1 92.12 70 PHE A CA 1
ATOM 571 C C . PHE A 1 70 ? 9.828 5.605 14.125 1 92.12 70 PHE A C 1
ATOM 573 O O . PHE A 1 70 ? 10.703 4.914 13.594 1 92.12 70 PHE A O 1
ATOM 580 N N . ASN A 1 71 ? 8.664 5.496 13.836 1 93.94 71 ASN A N 1
ATOM 581 C CA . ASN A 1 71 ? 8.25 4.383 12.984 1 93.94 71 ASN A CA 1
ATOM 582 C C . ASN A 1 71 ? 8.656 4.609 11.531 1 93.94 71 ASN A C 1
ATOM 584 O O . ASN A 1 71 ? 8.312 5.637 10.938 1 93.94 71 ASN A O 1
ATOM 588 N N . HIS A 1 72 ? 9.43 3.576 11 1 94.88 72 HIS A N 1
ATOM 589 C CA . HIS A 1 72 ? 9.555 3.475 9.555 1 94.88 72 HIS A CA 1
ATOM 590 C C . HIS A 1 72 ? 8.305 2.859 8.938 1 94.88 72 HIS A C 1
ATOM 592 O O . HIS A 1 72 ? 7.742 1.903 9.477 1 94.88 72 HIS A O 1
ATOM 598 N N . PRO A 1 73 ? 7.855 3.408 7.746 1 95.88 73 PRO A N 1
ATOM 599 C CA . PRO A 1 73 ? 6.594 2.924 7.188 1 95.88 73 PRO A CA 1
ATOM 600 C C . PRO A 1 73 ? 6.617 1.428 6.883 1 95.88 73 PRO A C 1
ATOM 602 O O . PRO A 1 73 ? 5.59 0.753 6.996 1 95.88 73 PRO A O 1
ATOM 605 N N . LYS A 1 74 ? 7.738 0.899 6.629 1 93.56 74 LYS A N 1
ATOM 606 C CA . LYS A 1 74 ? 7.848 -0.511 6.27 1 93.56 74 LYS A CA 1
ATOM 607 C C . LYS A 1 74 ? 7.473 -1.409 7.445 1 93.56 74 LYS A C 1
ATOM 609 O O . LYS A 1 74 ? 7.117 -2.574 7.254 1 93.56 74 LYS A O 1
ATOM 614 N N . ASN A 1 75 ? 7.52 -0.8 8.625 1 94.69 75 ASN A N 1
ATOM 615 C CA . ASN A 1 75 ? 7.238 -1.566 9.836 1 94.69 75 ASN A CA 1
ATOM 616 C C . ASN A 1 75 ? 5.793 -1.386 10.289 1 94.69 75 ASN A C 1
ATOM 618 O O . ASN A 1 75 ? 5.398 -1.905 11.336 1 94.69 75 ASN A O 1
ATOM 622 N N . LEU A 1 76 ? 5.043 -0.725 9.539 1 96.19 76 LEU A N 1
ATOM 623 C CA . LEU A 1 76 ? 3.641 -0.49 9.867 1 96.19 76 LEU A CA 1
ATOM 624 C C . LEU A 1 76 ? 2.732 -1.383 9.023 1 96.19 76 LEU A C 1
ATOM 626 O O . LEU A 1 76 ? 3.008 -1.627 7.848 1 96.19 76 LEU A O 1
ATOM 630 N N . THR A 1 77 ? 1.713 -1.816 9.641 1 95.44 77 THR A N 1
ATOM 631 C CA . THR A 1 77 ? 0.705 -2.59 8.922 1 95.44 77 THR A CA 1
ATOM 632 C C . THR A 1 77 ? -0.102 -1.69 7.988 1 95.44 77 THR A C 1
ATOM 634 O O . THR A 1 77 ? -0.105 -0.468 8.141 1 95.44 77 THR A O 1
ATOM 637 N N . LEU A 1 78 ? -0.713 -2.338 6.992 1 94.88 78 LEU A N 1
ATOM 638 C CA . LEU A 1 78 ? -1.603 -1.599 6.102 1 94.88 78 LEU A CA 1
ATOM 639 C C . LEU A 1 78 ? -2.648 -0.826 6.898 1 94.88 78 LEU A C 1
ATOM 641 O O . LEU A 1 78 ? -2.963 0.32 6.57 1 94.88 78 LEU A O 1
ATOM 645 N N . GLU A 1 79 ? -3.105 -1.409 7.953 1 93.5 79 GLU A N 1
ATOM 646 C CA . GLU A 1 79 ? -4.105 -0.751 8.789 1 93.5 79 GLU A CA 1
ATOM 647 C C . GLU A 1 79 ? -3.518 0.461 9.5 1 93.5 79 GLU A C 1
ATOM 649 O O . GLU A 1 79 ? -4.172 1.499 9.617 1 93.5 79 GLU A O 1
ATOM 654 N N . GLN A 1 80 ? -2.369 0.305 10.047 1 93.62 80 GLN A N 1
ATOM 655 C CA . GLN A 1 80 ? -1.704 1.422 10.711 1 93.62 80 GLN A CA 1
ATOM 656 C C . GLN A 1 80 ? -1.416 2.553 9.727 1 93.62 80 GLN A C 1
ATOM 658 O O . GLN A 1 80 ? -1.525 3.729 10.078 1 93.62 80 GLN A O 1
ATOM 663 N N . LEU A 1 81 ? -1.081 2.217 8.508 1 96.56 81 LEU A N 1
ATOM 664 C CA . LEU A 1 81 ? -0.839 3.219 7.48 1 96.56 81 LEU A CA 1
ATOM 665 C C . LEU A 1 81 ? -2.133 3.928 7.098 1 96.56 81 LEU A C 1
ATOM 667 O O . LEU A 1 81 ? -2.139 5.141 6.875 1 96.56 81 LEU A O 1
ATOM 671 N N . LEU A 1 82 ? -3.199 3.16 7.027 1 94.81 82 LEU A N 1
ATOM 672 C CA . LEU A 1 82 ? -4.492 3.783 6.77 1 94.81 82 LEU A CA 1
ATOM 673 C C . LEU A 1 82 ? -4.863 4.746 7.895 1 94.81 82 LEU A C 1
ATOM 675 O O . LEU A 1 82 ? -5.398 5.828 7.637 1 94.81 82 LEU A O 1
ATOM 679 N N . LEU A 1 83 ? -4.578 4.375 9.078 1 93.25 83 LEU A N 1
ATOM 680 C CA . LEU A 1 83 ? -4.863 5.246 10.211 1 93.25 83 LEU A CA 1
ATOM 681 C C . LEU A 1 83 ? -4.043 6.531 10.133 1 93.25 83 LEU A C 1
ATOM 683 O O . LEU A 1 83 ? -4.578 7.625 10.32 1 93.25 83 LEU A O 1
ATOM 687 N N . ALA A 1 84 ? -2.791 6.398 9.867 1 95.69 84 ALA A N 1
ATOM 688 C CA . ALA A 1 84 ? -1.929 7.566 9.711 1 95.69 84 ALA A CA 1
ATOM 689 C C . ALA A 1 84 ? -2.434 8.477 8.594 1 95.69 84 ALA A C 1
ATOM 691 O O . ALA A 1 84 ? -2.453 9.703 8.742 1 95.69 84 ALA A O 1
ATOM 692 N N . TYR A 1 85 ? -2.83 7.883 7.508 1 96.56 85 TYR A N 1
ATOM 693 C CA . TYR A 1 85 ? -3.389 8.617 6.375 1 96.56 85 TYR A CA 1
ATOM 694 C C . TYR A 1 85 ? -4.629 9.398 6.789 1 96.56 85 TYR A C 1
ATOM 696 O O . TYR A 1 85 ? -4.773 10.57 6.438 1 96.56 85 TYR A O 1
ATOM 704 N N . LYS A 1 86 ? -5.488 8.766 7.559 1 94.75 86 LYS A N 1
ATOM 705 C CA . LYS A 1 86 ? -6.723 9.414 7.992 1 94.75 86 LYS A CA 1
ATOM 706 C C . LYS A 1 86 ? -6.434 10.578 8.93 1 94.75 86 LYS A C 1
ATOM 708 O O . LYS A 1 86 ? -7.055 11.641 8.82 1 94.75 86 LYS A O 1
ATOM 713 N N . ILE A 1 87 ? -5.531 10.352 9.82 1 94.75 87 ILE A N 1
ATOM 714 C CA . ILE A 1 87 ? -5.125 11.453 10.688 1 94.75 87 ILE A CA 1
ATOM 715 C C . ILE A 1 87 ? -4.594 12.609 9.852 1 94.75 87 ILE A C 1
ATOM 717 O O . ILE A 1 87 ? -5.008 13.758 10.031 1 94.75 87 ILE A O 1
ATOM 721 N N . PHE A 1 88 ? -3.738 12.344 8.945 1 97 88 PHE A N 1
ATOM 722 C CA . PHE A 1 88 ? -3.055 13.328 8.109 1 97 88 PHE A CA 1
ATOM 723 C C . PHE A 1 88 ? -4.055 14.117 7.277 1 97 88 PHE A C 1
ATOM 725 O O . PHE A 1 88 ? -3.971 15.344 7.203 1 97 88 PHE A O 1
ATOM 732 N N . THR A 1 89 ? -5.02 13.438 6.707 1 96 89 THR A N 1
ATOM 733 C CA . THR A 1 89 ? -5.945 14.078 5.781 1 96 89 THR A CA 1
ATOM 734 C C . THR A 1 89 ? -7.023 14.844 6.543 1 96 89 THR A C 1
ATOM 736 O O . THR A 1 89 ? -7.801 15.594 5.945 1 96 89 THR A O 1
ATOM 739 N N . ASN A 1 90 ? -7.023 14.656 7.812 1 94.62 90 ASN A N 1
ATOM 740 C CA . ASN A 1 90 ? -7.98 15.391 8.633 1 94.62 90 ASN A CA 1
ATOM 741 C C . ASN A 1 90 ? -7.336 16.609 9.281 1 94.62 90 ASN A C 1
ATOM 743 O O . ASN A 1 90 ? -8 17.375 9.984 1 94.62 90 ASN A O 1
ATOM 747 N N . LEU A 1 91 ? -6.148 16.859 9.016 1 96.56 91 LEU A N 1
ATOM 748 C CA . LEU A 1 91 ? -5.457 18.031 9.539 1 96.56 91 LEU A CA 1
ATOM 749 C C . LEU A 1 91 ? -5.969 19.297 8.883 1 96.56 91 LEU A C 1
ATOM 751 O O . LEU A 1 91 ? -6.41 19.281 7.734 1 96.56 91 LEU A O 1
ATOM 755 N N . PRO A 1 92 ? -5.926 20.5 9.539 1 94.38 92 PRO A N 1
ATOM 756 C CA . PRO A 1 92 ? -6.473 21.75 9.031 1 94.38 92 PRO A CA 1
ATOM 757 C C . PRO A 1 92 ? -5.797 22.219 7.738 1 94.38 92 PRO A C 1
ATOM 759 O O . PRO A 1 92 ? -6.453 22.781 6.855 1 94.38 92 PRO A O 1
ATOM 762 N N . LEU A 1 93 ? -4.574 22 7.492 1 95.94 93 LEU A N 1
ATOM 763 C CA . LEU A 1 93 ? -3.84 22.516 6.344 1 95.94 93 LEU A CA 1
ATOM 764 C C . LEU A 1 93 ? -3.801 21.5 5.219 1 95.94 93 LEU A C 1
ATOM 766 O O . LEU A 1 93 ? -3.133 21.703 4.203 1 95.94 93 LEU A O 1
ATOM 770 N N . TYR A 1 94 ? -4.59 20.469 5.293 1 97.5 94 TYR A N 1
ATOM 771 C CA . TYR A 1 94 ? -4.543 19.391 4.312 1 97.5 94 TYR A CA 1
ATOM 772 C C . TYR A 1 94 ? -5.016 19.875 2.945 1 97.5 94 TYR A C 1
ATOM 774 O O . TYR A 1 94 ? -4.352 19.625 1.935 1 97.5 94 TYR A O 1
ATOM 782 N N . GLU A 1 95 ? -6.137 20.594 2.922 1 96.94 95 GLU A N 1
ATOM 783 C CA . GLU A 1 95 ? -6.762 20.984 1.661 1 96.94 95 GLU A CA 1
ATOM 784 C C . GLU A 1 95 ? -5.84 21.891 0.845 1 96.94 95 GLU A C 1
ATOM 786 O O . GLU A 1 95 ? -5.898 21.891 -0.386 1 96.94 95 GLU A O 1
ATOM 791 N N . GLU A 1 96 ? -4.988 22.562 1.485 1 97 96 GLU A N 1
ATOM 792 C CA . GLU A 1 96 ? -4.082 23.484 0.812 1 97 96 GLU A CA 1
ATOM 793 C C . GLU A 1 96 ? -2.695 22.875 0.64 1 97 96 GLU A C 1
ATOM 795 O O . GLU A 1 96 ? -1.799 23.516 0.077 1 97 96 GLU A O 1
ATOM 800 N N . SER A 1 97 ? -2.512 21.688 0.995 1 97.5 97 SER A N 1
ATOM 801 C CA . SER A 1 97 ? -1.194 21.047 1.021 1 97.5 97 SER A CA 1
ATOM 802 C C . SER A 1 97 ? -0.768 20.609 -0.372 1 97.5 97 SER A C 1
ATOM 804 O O . SER A 1 97 ? -1.612 20.297 -1.219 1 97.5 97 SER A O 1
ATOM 806 N N . PRO A 1 98 ? 0.518 20.516 -0.586 1 97.56 98 PRO A N 1
ATOM 807 C CA . PRO A 1 98 ? 1.027 19.906 -1.816 1 97.56 98 PRO A CA 1
ATOM 808 C C . PRO A 1 98 ? 0.547 18.469 -2.004 1 97.56 98 PRO A C 1
ATOM 810 O O . PRO A 1 98 ? 0.293 18.031 -3.133 1 97.56 98 PRO A O 1
ATOM 813 N N . PHE A 1 99 ? 0.395 17.672 -0.993 1 97.25 99 PHE A N 1
ATOM 814 C CA . PHE A 1 99 ? -0.086 16.312 -1.086 1 97.25 99 PHE A CA 1
ATOM 815 C C . PHE A 1 99 ? -1.462 16.266 -1.739 1 97.25 99 PHE A C 1
ATOM 817 O O . PHE A 1 99 ? -1.691 15.469 -2.66 1 97.25 99 PHE A O 1
ATOM 824 N N . HIS A 1 100 ? -2.33 17.094 -1.198 1 97.38 100 HIS A N 1
ATOM 825 C CA . HIS A 1 100 ? -3.686 17.141 -1.733 1 97.38 100 HIS A CA 1
ATOM 826 C C . HIS A 1 100 ? -3.682 17.469 -3.223 1 97.38 100 HIS A C 1
ATOM 828 O O . HIS A 1 100 ? -4.398 16.828 -4 1 97.38 100 HIS A O 1
ATOM 834 N N . ASN A 1 101 ? -2.889 18.359 -3.592 1 96.19 101 ASN A N 1
ATOM 835 C CA . ASN A 1 101 ? -2.777 18.734 -4.996 1 96.19 101 ASN A CA 1
ATOM 836 C C . ASN A 1 101 ? -2.209 17.594 -5.836 1 96.19 101 ASN A C 1
ATOM 838 O O . AS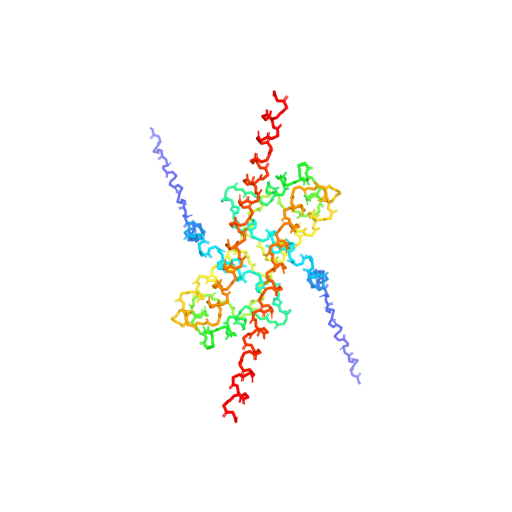N A 1 101 ? -2.67 17.344 -6.953 1 96.19 101 ASN A O 1
ATOM 842 N N . GLN A 1 102 ? -1.248 16.906 -5.305 1 95.31 102 GLN A N 1
ATOM 843 C CA . GLN A 1 102 ? -0.663 15.766 -6.008 1 95.31 102 GLN A CA 1
ATOM 844 C C . GLN A 1 102 ? -1.679 14.641 -6.172 1 95.31 102 GLN A C 1
ATOM 846 O O . GLN A 1 102 ? -1.699 13.961 -7.199 1 95.31 102 GLN A O 1
ATOM 851 N N . CYS A 1 103 ? -2.533 14.508 -5.184 1 94.69 103 CYS A N 1
ATOM 852 C CA . CYS A 1 103 ? -3.578 13.492 -5.273 1 94.69 103 CYS A CA 1
ATOM 853 C C . CYS A 1 103 ? -4.535 13.797 -6.422 1 94.69 103 CYS A C 1
ATOM 855 O O . CYS A 1 103 ? -4.938 12.891 -7.152 1 94.69 103 CYS A O 1
ATOM 857 N N . ILE A 1 104 ? -4.902 15.047 -6.504 1 91.31 104 ILE A N 1
ATOM 858 C CA . ILE A 1 104 ? -5.801 15.469 -7.57 1 91.31 104 ILE A CA 1
ATOM 859 C C . ILE A 1 104 ? -5.172 15.156 -8.93 1 91.31 104 ILE A C 1
ATOM 861 O O . ILE A 1 104 ? -5.836 14.617 -9.82 1 91.31 104 ILE A O 1
ATOM 865 N N . GLN A 1 105 ? -3.922 15.414 -9.094 1 89.81 105 GLN A N 1
ATOM 866 C CA . GLN A 1 105 ? -3.209 15.148 -10.336 1 89.81 105 GLN A CA 1
ATOM 867 C C . GLN A 1 105 ? -3.104 13.648 -10.594 1 89.81 105 GLN A C 1
ATOM 869 O O . GLN A 1 105 ? -3.23 13.195 -11.742 1 89.81 105 GLN A O 1
ATOM 874 N N . PHE A 1 106 ? -2.891 12.945 -9.57 1 87.31 106 PHE A N 1
ATOM 875 C CA . PHE A 1 106 ? -2.795 11.492 -9.648 1 87.31 106 PHE A CA 1
ATOM 876 C C . PHE A 1 106 ? -4.113 10.891 -10.117 1 87.31 106 PHE A C 1
ATOM 878 O O . PHE A 1 106 ? -4.125 10.039 -11.008 1 87.31 106 PHE A O 1
ATOM 885 N N . ALA A 1 107 ? -5.234 11.336 -9.523 1 84.62 107 ALA A N 1
ATOM 886 C CA . ALA A 1 107 ? -6.562 10.852 -9.883 1 84.62 107 ALA A CA 1
ATOM 887 C C . ALA A 1 107 ? -6.887 11.164 -11.336 1 84.62 107 ALA A C 1
ATOM 889 O O . ALA A 1 107 ? -7.516 10.359 -12.031 1 84.62 107 ALA A O 1
ATOM 890 N N . ALA A 1 108 ? -6.523 12.297 -11.734 1 82.56 108 ALA A N 1
ATOM 891 C CA . ALA A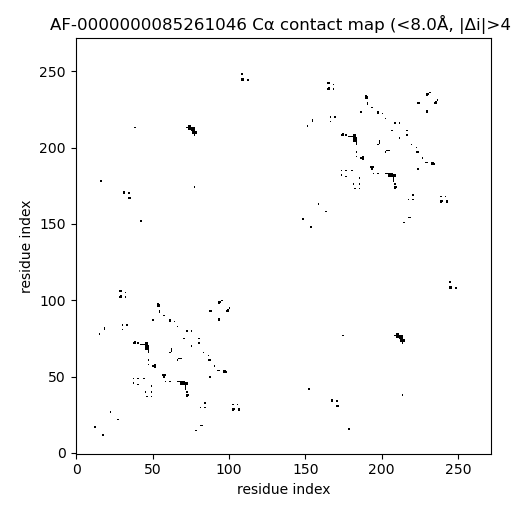 1 108 ? -6.766 12.711 -13.117 1 82.56 108 ALA A CA 1
ATOM 892 C C . ALA A 1 108 ? -6.039 11.797 -14.102 1 82.56 108 ALA A C 1
ATOM 894 O O . ALA A 1 108 ? -6.566 11.484 -15.172 1 82.56 108 ALA A O 1
ATOM 895 N N . ARG A 1 109 ? -4.969 11.359 -13.672 1 77.5 109 ARG A N 1
ATOM 896 C CA . ARG A 1 109 ? -4.184 10.453 -14.508 1 77.5 109 ARG A CA 1
ATOM 897 C C . ARG A 1 109 ? -4.809 9.07 -14.555 1 77.5 109 ARG A C 1
ATOM 899 O O . ARG A 1 109 ? -4.758 8.391 -15.586 1 77.5 109 ARG A O 1
ATOM 906 N N . LEU A 1 110 ? -5.43 8.734 -13.484 1 73.69 110 LEU A N 1
ATOM 907 C CA . LEU A 1 110 ? -6.082 7.434 -13.406 1 73.69 110 LEU A CA 1
ATOM 908 C C . LEU A 1 110 ? -7.395 7.434 -14.188 1 73.69 110 LEU A C 1
ATOM 910 O O . LEU A 1 110 ? -7.73 6.449 -14.852 1 73.69 110 LEU A O 1
ATOM 914 N N . GLY A 1 111 ? -8.352 8.398 -13.914 1 66.44 111 GLY A N 1
ATOM 915 C CA . GLY A 1 111 ? -9.656 8.539 -14.531 1 66.44 111 GLY A CA 1
ATOM 916 C C . GLY A 1 111 ? -9.586 8.734 -16.031 1 66.44 111 GLY A C 1
ATOM 917 O O . GLY A 1 111 ? -10.445 8.242 -16.766 1 66.44 111 GLY A O 1
ATOM 918 N N . GLU A 1 112 ? -8.953 9.633 -16.422 1 57.75 112 GLU A N 1
ATOM 919 C CA . GLU A 1 112 ? -8.852 9.891 -17.844 1 57.75 112 GLU A CA 1
ATOM 920 C C . GLU A 1 112 ? -8.57 8.609 -18.625 1 57.75 112 GLU A C 1
ATOM 922 O O . GLU A 1 112 ? -9.031 8.445 -19.75 1 57.75 112 GLU A O 1
ATOM 927 N N . LYS A 1 113 ? -8.031 7.762 -17.969 1 52.19 113 LYS A N 1
ATOM 928 C CA . LYS A 1 113 ? -7.609 6.543 -18.656 1 52.19 113 LYS A CA 1
ATOM 929 C C . LYS A 1 113 ? -8.703 5.48 -18.609 1 52.19 113 LYS A C 1
ATOM 931 O O . LYS A 1 113 ? -8.781 4.629 -19.5 1 52.19 113 LYS A O 1
ATOM 936 N N . ASP A 1 114 ? -9.469 5.391 -17.516 1 55 114 ASP A N 1
ATOM 937 C CA . ASP A 1 114 ? -10.625 4.5 -17.469 1 55 114 ASP A CA 1
ATOM 938 C C . ASP A 1 114 ? -11.578 4.789 -18.625 1 55 114 ASP A C 1
ATOM 940 O O . ASP A 1 114 ? -12.211 3.873 -19.156 1 55 114 ASP A O 1
ATOM 944 N N . THR A 1 115 ? -11.695 5.988 -18.938 1 52.47 115 THR A N 1
ATOM 945 C CA . THR A 1 115 ? -12.547 6.367 -20.062 1 52.47 115 THR A CA 1
ATOM 946 C C . THR A 1 115 ? -11.977 5.848 -21.375 1 52.47 115 THR A C 1
ATOM 948 O O . THR A 1 115 ? -12.727 5.441 -22.266 1 52.47 115 THR A O 1
ATOM 951 N N . GLU A 1 116 ? -10.781 5.836 -21.469 1 49.97 116 GLU A N 1
ATOM 952 C CA . GLU A 1 116 ? -10.18 5.375 -22.719 1 49.97 116 GLU A CA 1
ATOM 953 C C . GLU A 1 116 ? -10.211 3.854 -22.812 1 49.97 116 GLU A C 1
ATOM 955 O O . GLU A 1 116 ? -10.445 3.301 -23.891 1 49.97 116 GLU A O 1
ATOM 960 N N . VAL A 1 117 ? -9.961 3.139 -21.734 1 52.28 117 VAL A N 1
ATOM 961 C CA . VAL A 1 117 ? -10.023 1.681 -21.719 1 52.28 117 VAL A CA 1
ATOM 962 C C . VAL A 1 117 ? -11.453 1.22 -21.953 1 52.28 117 VAL A C 1
ATOM 964 O O . VAL A 1 117 ? -11.695 0.25 -22.672 1 52.28 117 VAL A O 1
ATOM 967 N N . SER A 1 118 ? -12.375 1.896 -21.281 1 52.47 118 SER A N 1
ATOM 968 C CA . SER A 1 118 ? -13.781 1.598 -21.547 1 52.47 118 SER A CA 1
ATOM 969 C C . SER A 1 118 ? -14.125 1.84 -23.016 1 52.47 118 SER A C 1
ATOM 971 O O . SER A 1 118 ? -14.891 1.076 -23.609 1 52.47 118 SER A O 1
ATOM 973 N N . GLU A 1 119 ? -13.555 2.805 -23.5 1 51.28 119 GLU A N 1
ATOM 974 C CA . GLU A 1 119 ? -13.836 3.127 -24.906 1 51.28 119 GLU A CA 1
ATOM 975 C C . GLU A 1 119 ? -13.18 2.121 -25.844 1 51.28 119 GLU A C 1
ATOM 977 O O . GLU A 1 119 ? -13.766 1.758 -26.875 1 51.28 119 GLU A O 1
ATOM 982 N N . HIS A 1 120 ? -12.047 1.675 -25.422 1 50.34 120 HIS A N 1
ATOM 983 C CA . HIS A 1 120 ? -11.367 0.692 -26.25 1 50.34 120 HIS A CA 1
ATOM 984 C C . HIS A 1 120 ? -12.016 -0.682 -26.125 1 50.34 120 HIS A C 1
ATOM 986 O O . HIS A 1 120 ? -12.117 -1.42 -27.109 1 50.34 120 HIS A O 1
ATOM 992 N N . GLN A 1 121 ? -12.406 -1.013 -24.922 1 53.53 121 GLN A N 1
ATOM 993 C CA . GLN A 1 121 ? -13.133 -2.266 -24.75 1 53.53 121 GLN A CA 1
ATOM 994 C C . GLN A 1 121 ? -14.477 -2.229 -25.484 1 53.53 121 GLN A C 1
ATOM 996 O O . GLN A 1 121 ? -14.93 -3.24 -26.016 1 53.53 121 GLN A O 1
ATOM 1001 N N . THR A 1 122 ? -15.039 -1.141 -25.5 1 53.09 122 THR A N 1
ATOM 1002 C CA . THR A 1 122 ? -16.281 -0.958 -26.234 1 53.09 122 THR A CA 1
ATOM 1003 C C . THR A 1 122 ? -16.031 -1.028 -27.734 1 53.09 122 THR A C 1
ATOM 1005 O O . THR A 1 122 ? -16.844 -1.592 -28.484 1 53.09 122 THR A O 1
ATOM 1008 N N . VAL A 1 123 ? -14.906 -0.517 -28.141 1 51.59 123 VAL A N 1
ATOM 1009 C CA . VAL A 1 123 ? -14.586 -0.508 -29.562 1 51.59 123 VAL A CA 1
ATOM 1010 C C . VAL A 1 123 ? -14.242 -1.922 -30.016 1 51.59 123 VAL A C 1
ATOM 1012 O O . VAL A 1 123 ? -14.656 -2.348 -31.094 1 51.59 123 VAL A O 1
ATOM 1015 N N . THR A 1 124 ? -13.562 -2.594 -29.297 1 50.06 124 THR A N 1
ATOM 1016 C CA . THR A 1 124 ? -13.211 -3.967 -29.641 1 50.06 124 THR A CA 1
ATOM 1017 C C . THR A 1 124 ? -14.438 -4.867 -29.594 1 50.06 124 THR A C 1
ATOM 1019 O O . THR A 1 124 ? -14.617 -5.734 -30.453 1 50.06 124 THR A O 1
ATOM 1022 N N . ALA A 1 125 ? -15.305 -4.656 -28.594 1 52.91 125 ALA A N 1
ATOM 1023 C CA . ALA A 1 125 ? -16.578 -5.379 -28.516 1 52.91 125 ALA A CA 1
ATOM 1024 C C . ALA A 1 125 ? -17.469 -5.039 -29.703 1 52.91 125 ALA A C 1
ATOM 1026 O O . ALA A 1 125 ? -18.141 -5.914 -30.25 1 52.91 125 ALA A O 1
ATOM 1027 N N . ALA A 1 126 ? -17.422 -3.801 -30.109 1 54.47 126 ALA A N 1
ATOM 1028 C CA . ALA A 1 126 ? -18.234 -3.365 -31.25 1 54.47 126 ALA A CA 1
ATOM 1029 C C . ALA A 1 126 ? -17.703 -3.963 -32.562 1 54.47 126 ALA A C 1
ATOM 1031 O O . ALA A 1 126 ? -18.469 -4.336 -33.438 1 54.47 126 ALA A O 1
ATOM 1032 N N . ASN A 1 127 ? -16.469 -4.004 -32.562 1 56.12 127 ASN A N 1
ATOM 1033 C CA . ASN A 1 127 ? -15.852 -4.578 -33.75 1 56.12 127 ASN A CA 1
ATOM 1034 C C . ASN A 1 127 ? -16.062 -6.086 -33.812 1 56.12 127 ASN A C 1
ATOM 1036 O O . ASN A 1 127 ? -16.234 -6.645 -34.906 1 56.12 127 ASN A O 1
ATOM 1040 N N . ASP A 1 128 ? -16.062 -6.613 -32.75 1 53.72 128 ASP A N 1
ATOM 1041 C CA . ASP A 1 128 ? -16.328 -8.047 -32.656 1 53.72 128 ASP A CA 1
ATOM 1042 C C . ASP A 1 128 ? -17.766 -8.359 -33.062 1 53.72 128 ASP A C 1
ATOM 1044 O O . ASP A 1 128 ? -18.047 -9.352 -33.719 1 53.72 128 ASP A O 1
ATOM 1048 N N . GLU A 1 129 ? -18.625 -7.461 -32.625 1 58.19 129 GLU A N 1
ATOM 1049 C CA . GLU A 1 129 ? -20.031 -7.598 -33 1 58.19 129 GLU A CA 1
ATOM 1050 C C . GLU A 1 129 ? -20.219 -7.352 -34.5 1 58.19 129 GLU A C 1
ATOM 1052 O O . GLU A 1 129 ? -21.016 -8.023 -35.156 1 58.19 129 GLU A O 1
ATOM 1057 N N . LYS A 1 130 ? -19.562 -6.426 -35.031 1 55.34 130 LYS A N 1
ATOM 1058 C CA . LYS A 1 130 ? -19.641 -6.129 -36.469 1 55.34 130 LYS A CA 1
ATOM 1059 C C . LYS A 1 130 ? -19.047 -7.262 -37.312 1 55.34 130 LYS A C 1
ATOM 1061 O O . LYS A 1 130 ? -19.562 -7.598 -38.375 1 55.34 130 LYS A O 1
ATOM 1066 N N . ASP A 1 131 ? -18.047 -7.734 -36.781 1 50.56 131 ASP A N 1
ATOM 1067 C CA . ASP A 1 131 ? -17.391 -8.836 -37.469 1 50.56 131 ASP A CA 1
ATOM 1068 C C . ASP A 1 131 ? -18.266 -10.086 -37.469 1 50.56 131 ASP A C 1
ATOM 1070 O O . ASP A 1 131 ? -18.266 -10.844 -38.438 1 50.56 131 ASP A O 1
ATOM 1074 N N . LYS A 1 132 ? -19.016 -10.297 -36.531 1 59.72 132 LYS A N 1
ATOM 1075 C CA . LYS A 1 132 ? -19.969 -11.406 -36.5 1 59.72 132 LYS A CA 1
ATOM 1076 C C . LYS A 1 132 ? -21.109 -11.203 -37.5 1 59.72 132 LYS A C 1
ATOM 1078 O O . LYS A 1 132 ? -21.609 -12.164 -38.062 1 59.72 132 LYS A O 1
ATOM 1083 N N . LEU A 1 133 ? -21.484 -9.984 -37.625 1 59 133 LEU A N 1
ATOM 1084 C CA . LEU A 1 133 ? -22.578 -9.703 -38.562 1 59 133 LEU A CA 1
ATOM 1085 C C . LEU A 1 133 ? -22.125 -9.898 -40 1 59 133 LEU A C 1
ATOM 1087 O O . LEU A 1 133 ? -22.922 -10.312 -40.844 1 59 133 LEU A O 1
ATOM 1091 N N . LEU A 1 134 ? -20.891 -9.711 -40.156 1 56.53 134 LEU A N 1
ATOM 1092 C CA . LEU A 1 134 ? -20.422 -9.859 -41.5 1 56.53 134 LEU A CA 1
ATOM 1093 C C . LEU A 1 134 ? -20.234 -11.328 -41.875 1 56.53 134 LEU A C 1
ATOM 1095 O O . LEU A 1 134 ? -20.328 -11.703 -43.031 1 56.53 134 LEU A O 1
ATOM 1099 N N . ASP A 1 135 ? -19.922 -12.039 -40.844 1 55.53 135 ASP A N 1
ATOM 1100 C CA . ASP A 1 135 ? -19.672 -13.445 -41.156 1 55.53 135 ASP A CA 1
ATOM 1101 C C . ASP A 1 135 ? -20.984 -14.234 -41.188 1 55.53 135 ASP A C 1
ATOM 1103 O O . ASP A 1 135 ? -20.969 -15.445 -41.438 1 55.53 135 ASP A O 1
ATOM 1107 N N . SER A 1 136 ? -22.016 -13.578 -40.75 1 47.5 136 SER A N 1
ATOM 1108 C CA . SER A 1 136 ? -23.281 -14.297 -40.938 1 47.5 136 SER A CA 1
ATOM 1109 C C . SER A 1 136 ? -23.891 -13.969 -42.281 1 47.5 136 SER A C 1
ATOM 1111 O O . SER A 1 136 ? -23.734 -12.852 -42.812 1 47.5 136 SER A O 1
ATOM 1113 N N . MET B 1 1 ? 47.844 -2.557 28.875 1 28.23 1 MET B N 1
ATOM 1114 C CA . MET B 1 1 ? 47.031 -2.055 27.766 1 28.23 1 MET B CA 1
ATOM 1115 C C . MET B 1 1 ? 45.844 -2.969 27.5 1 28.23 1 MET B C 1
ATOM 1117 O O . MET B 1 1 ? 46.031 -4.172 27.297 1 28.23 1 MET B O 1
ATOM 1121 N N . ALA B 1 2 ? 44.688 -2.678 28.016 1 44.66 2 ALA B N 1
ATOM 1122 C CA . ALA B 1 2 ? 43.5 -3.531 27.953 1 44.66 2 ALA B CA 1
ATOM 1123 C C . ALA B 1 2 ? 43.125 -3.893 26.516 1 44.66 2 ALA B C 1
ATOM 1125 O O . ALA B 1 2 ? 43.312 -3.082 25.609 1 44.66 2 ALA B O 1
ATOM 1126 N N . PRO B 1 3 ? 43.125 -5.176 26.141 1 41.19 3 PRO B N 1
ATOM 1127 C CA . PRO B 1 3 ? 42.75 -5.547 24.766 1 41.19 3 PRO B CA 1
ATOM 1128 C C . PRO B 1 3 ? 41.469 -4.871 24.297 1 41.19 3 PRO B C 1
ATOM 1130 O O . PRO B 1 3 ? 40.531 -4.691 25.078 1 41.19 3 PRO B O 1
ATOM 1133 N N . GLY B 1 4 ? 41.531 -3.807 23.406 1 38.94 4 GLY B N 1
ATOM 1134 C CA . GLY B 1 4 ? 40.406 -3.123 22.781 1 38.94 4 GLY B CA 1
ATOM 1135 C C . GLY B 1 4 ? 39.344 -4.074 22.281 1 38.94 4 GLY B C 1
ATOM 1136 O O . GLY B 1 4 ? 39.625 -5.008 21.531 1 38.94 4 GLY B O 1
ATOM 1137 N N . SER B 1 5 ? 38.312 -4.43 23.078 1 38.97 5 SER B N 1
ATOM 1138 C CA . SER B 1 5 ? 37.125 -5.219 22.688 1 38.97 5 SER B CA 1
ATOM 1139 C C . SER B 1 5 ? 36.562 -4.75 21.359 1 38.97 5 SER B C 1
ATOM 1141 O O . SER B 1 5 ? 36.219 -3.578 21.203 1 38.97 5 SER B O 1
ATOM 1143 N N . ASN B 1 6 ? 37.094 -5.238 20.25 1 36.5 6 ASN B N 1
ATOM 1144 C CA . ASN B 1 6 ? 36.469 -5.09 18.938 1 36.5 6 ASN B CA 1
ATOM 1145 C C . ASN B 1 6 ? 34.969 -5.395 18.969 1 36.5 6 ASN B C 1
ATOM 1147 O O . ASN B 1 6 ? 34.562 -6.551 19.125 1 36.5 6 ASN B O 1
ATOM 1151 N N . ASN B 1 7 ? 34.094 -4.605 19.578 1 39.72 7 ASN B N 1
ATOM 1152 C CA . ASN B 1 7 ? 32.656 -4.699 19.391 1 39.72 7 ASN B CA 1
ATOM 1153 C C . ASN B 1 7 ? 32.281 -4.793 17.906 1 39.72 7 ASN B C 1
ATOM 1155 O O . ASN B 1 7 ? 32.281 -3.783 17.203 1 39.72 7 ASN B O 1
ATOM 1159 N N . MET B 1 8 ? 32.531 -5.895 17.25 1 33.78 8 MET B N 1
ATOM 1160 C CA . MET B 1 8 ? 31.953 -6.18 15.938 1 33.78 8 MET B CA 1
ATOM 1161 C C . MET B 1 8 ? 30.453 -5.988 15.945 1 33.78 8 MET B C 1
ATOM 1163 O O . MET B 1 8 ? 29.734 -6.609 16.734 1 33.78 8 MET B O 1
ATOM 1167 N N . TYR B 1 9 ? 30.016 -4.836 15.75 1 39.12 9 TYR B N 1
ATOM 1168 C CA . TYR B 1 9 ? 28.594 -4.691 15.469 1 39.12 9 TYR B CA 1
ATOM 1169 C C . TYR B 1 9 ? 28.188 -5.539 14.273 1 39.12 9 TYR B C 1
ATOM 1171 O O . TYR B 1 9 ? 28.797 -5.457 13.203 1 39.12 9 TYR B O 1
ATOM 1179 N N . LEU B 1 10 ? 27.859 -6.727 14.461 1 33.28 10 LEU B N 1
ATOM 1180 C CA . LEU B 1 10 ? 27.188 -7.512 13.43 1 33.28 10 LEU B CA 1
ATOM 1181 C C . LEU B 1 10 ? 25.953 -6.777 12.906 1 33.28 10 LEU B C 1
ATOM 1183 O O . LEU B 1 10 ? 24.984 -6.602 13.641 1 33.28 10 LEU B O 1
ATOM 1187 N N . ILE B 1 11 ? 26.219 -5.789 12.156 1 37.47 11 ILE B N 1
ATOM 1188 C CA . ILE B 1 11 ? 25.078 -5.262 11.438 1 37.47 11 ILE B CA 1
ATOM 1189 C C . ILE B 1 11 ? 24.375 -6.391 10.672 1 37.47 11 ILE B C 1
ATOM 1191 O O . ILE B 1 11 ? 24.969 -6.996 9.781 1 37.47 11 ILE B O 1
ATOM 1195 N N . LYS B 1 12 ? 23.609 -7.18 11.297 1 36.97 12 LYS B N 1
ATOM 1196 C CA . LYS B 1 12 ? 22.688 -8.023 10.555 1 36.97 12 LYS B CA 1
ATOM 1197 C C . LYS B 1 12 ? 22 -7.234 9.438 1 36.97 12 LYS B C 1
ATOM 1199 O O . LYS B 1 12 ? 21.281 -6.262 9.703 1 36.97 12 LYS B O 1
ATOM 1204 N N . ILE B 1 13 ? 22.672 -7.16 8.383 1 41.53 13 ILE B N 1
ATOM 1205 C CA . ILE B 1 13 ? 21.859 -6.734 7.234 1 41.53 13 ILE B CA 1
ATOM 1206 C C . ILE B 1 13 ? 20.578 -7.566 7.168 1 41.53 13 ILE B C 1
ATOM 1208 O O . ILE B 1 13 ? 20.641 -8.781 6.957 1 41.53 13 ILE B O 1
ATOM 1212 N N . SER B 1 14 ? 19.594 -7.066 7.77 1 48.81 14 SER B N 1
ATOM 1213 C CA . SER B 1 14 ? 18.344 -7.809 7.734 1 48.81 14 SER B CA 1
ATOM 1214 C C . SER B 1 14 ? 17.922 -8.109 6.301 1 48.81 14 SER B C 1
ATOM 1216 O O . SER B 1 14 ? 17.969 -7.23 5.438 1 48.81 14 SER B O 1
ATOM 1218 N N . PRO B 1 15 ? 17.953 -9.391 5.887 1 50 15 PRO B N 1
ATOM 1219 C CA . PRO B 1 15 ? 17.375 -9.742 4.586 1 50 15 PRO B CA 1
ATOM 1220 C C . PRO B 1 15 ? 16.266 -8.789 4.16 1 50 15 PRO B C 1
ATOM 1222 O O . PRO B 1 15 ? 16.062 -8.562 2.965 1 50 15 PRO B O 1
ATOM 1225 N N . ARG B 1 16 ? 15.711 -8.078 5.035 1 59.25 16 ARG B N 1
ATOM 1226 C CA . ARG B 1 16 ? 14.594 -7.172 4.793 1 59.25 16 ARG B CA 1
ATOM 1227 C C . ARG B 1 16 ? 15.07 -5.883 4.133 1 59.25 16 ARG B C 1
ATOM 1229 O O . ARG B 1 16 ? 14.414 -5.367 3.221 1 59.25 16 ARG B O 1
ATOM 1236 N N . LYS B 1 17 ? 16.25 -5.391 4.504 1 58.84 17 LYS B N 1
ATOM 1237 C CA . LYS B 1 17 ? 16.828 -4.188 3.908 1 58.84 17 LYS B CA 1
ATOM 1238 C C . LYS B 1 17 ? 17.094 -4.383 2.416 1 58.84 17 LYS B C 1
ATOM 1240 O O . LYS B 1 17 ? 16.859 -3.475 1.617 1 58.84 17 LYS B O 1
ATOM 1245 N N . GLU B 1 18 ? 17.406 -5.531 2.191 1 62.88 18 GLU B N 1
ATOM 1246 C CA . GLU B 1 18 ? 17.797 -5.883 0.831 1 62.88 18 GLU B CA 1
ATOM 1247 C C . GLU B 1 18 ? 16.594 -5.984 -0.089 1 62.88 18 GLU B C 1
ATOM 1249 O O . GLU B 1 18 ? 16.688 -5.719 -1.289 1 62.88 18 GLU B O 1
ATOM 1254 N N . LEU B 1 19 ? 15.484 -6.184 0.462 1 70 19 LEU B N 1
ATOM 1255 C CA . LEU B 1 19 ? 14.305 -6.41 -0.366 1 70 19 LEU B CA 1
ATOM 1256 C C . LEU B 1 19 ? 13.898 -5.133 -1.099 1 70 19 LEU B C 1
ATOM 1258 O O . LEU B 1 19 ? 13.562 -5.172 -2.285 1 70 19 LEU B O 1
ATOM 1262 N N . TRP B 1 20 ? 14.117 -4.102 -0.463 1 71.88 20 TRP B N 1
ATOM 1263 C CA . TRP B 1 20 ? 13.68 -2.838 -1.051 1 71.88 20 TRP B CA 1
ATOM 1264 C C . TRP B 1 20 ? 14.773 -2.24 -1.929 1 71.88 20 TRP B C 1
ATOM 1266 O O . TRP B 1 20 ? 14.484 -1.551 -2.908 1 71.88 20 TRP B O 1
ATOM 1276 N N . GLU B 1 21 ? 15.938 -2.508 -1.497 1 69.81 21 GLU B N 1
ATOM 1277 C CA . GLU B 1 21 ? 17.062 -1.957 -2.236 1 69.81 21 GLU B CA 1
ATOM 1278 C C . GLU B 1 21 ? 17.172 -2.572 -3.627 1 69.81 21 GLU B C 1
ATOM 1280 O O . GLU B 1 21 ? 17.703 -1.951 -4.551 1 69.81 21 GLU B O 1
ATOM 1285 N N . MET B 1 22 ? 16.484 -3.537 -3.732 1 67.94 22 MET B N 1
ATOM 1286 C CA . MET B 1 22 ? 16.656 -4.277 -4.98 1 67.94 22 MET B CA 1
ATOM 1287 C C . MET B 1 22 ? 15.43 -4.137 -5.867 1 67.94 22 MET B C 1
ATOM 1289 O O . MET B 1 22 ? 15.383 -4.688 -6.969 1 67.94 22 MET B O 1
ATOM 1293 N N . ILE B 1 23 ? 14.688 -3.252 -5.562 1 80.5 23 ILE B N 1
ATOM 1294 C CA . ILE B 1 23 ? 13.469 -3.195 -6.359 1 80.5 23 ILE B CA 1
ATOM 1295 C C . ILE B 1 23 ? 13.633 -2.184 -7.488 1 80.5 23 ILE B C 1
ATOM 1297 O O . ILE B 1 23 ? 14.016 -1.037 -7.254 1 80.5 23 ILE B O 1
ATOM 1301 N N . SER B 1 24 ? 13.531 -2.674 -8.773 1 84.62 24 SER B N 1
ATOM 1302 C CA . SER B 1 24 ? 13.578 -1.814 -9.953 1 84.62 24 SER B CA 1
ATOM 1303 C C . SER B 1 24 ? 12.328 -0.937 -10.047 1 84.62 24 SER B C 1
ATOM 1305 O O . SER B 1 24 ? 11.344 -1.17 -9.344 1 84.62 24 SER B O 1
ATOM 1307 N N . LYS B 1 25 ? 12.398 0.061 -10.953 1 84.12 25 LYS B N 1
ATOM 1308 C CA . LYS B 1 25 ? 11.242 0.922 -11.195 1 84.12 25 LYS B CA 1
ATOM 1309 C C . LYS B 1 25 ? 10.047 0.111 -11.688 1 84.12 25 LYS B C 1
ATOM 1311 O O . LYS B 1 25 ? 8.922 0.309 -11.219 1 84.12 25 LYS B O 1
ATOM 1316 N N . ASP B 1 26 ? 10.398 -0.747 -12.586 1 87.38 26 ASP B N 1
ATOM 1317 C CA . ASP B 1 26 ? 9.344 -1.606 -13.125 1 87.38 26 ASP B CA 1
ATOM 1318 C C . ASP B 1 26 ? 8.703 -2.449 -12.023 1 87.38 26 ASP B C 1
ATOM 1320 O O . ASP B 1 26 ? 7.48 -2.572 -11.961 1 87.38 26 ASP B O 1
ATOM 1324 N N . GLU B 1 27 ? 9.508 -2.947 -11.195 1 90.94 27 GLU B N 1
ATOM 1325 C CA . GLU B 1 27 ? 9.023 -3.775 -10.094 1 90.94 27 GLU B CA 1
ATOM 1326 C C . GLU B 1 27 ? 8.203 -2.953 -9.102 1 90.94 27 GLU B C 1
ATOM 1328 O O . GLU B 1 27 ? 7.219 -3.443 -8.547 1 90.94 27 GLU B O 1
ATOM 1333 N N . LEU B 1 28 ? 8.594 -1.751 -8.977 1 89.25 28 LEU B N 1
ATOM 1334 C CA . LEU B 1 28 ? 7.883 -0.867 -8.062 1 89.25 28 LEU B CA 1
ATOM 1335 C C . LEU B 1 28 ? 6.477 -0.574 -8.57 1 89.25 28 LEU B C 1
ATOM 1337 O O . LEU B 1 28 ? 5.523 -0.532 -7.793 1 89.25 28 LEU B O 1
ATOM 1341 N N . GLU B 1 29 ? 6.387 -0.441 -9.867 1 90.25 29 GLU B N 1
ATOM 1342 C CA . GLU B 1 29 ? 5.082 -0.195 -10.477 1 90.25 29 GLU B CA 1
ATOM 1343 C C . GLU B 1 29 ? 4.156 -1.395 -10.305 1 90.25 29 GLU B C 1
ATOM 1345 O O . GLU B 1 29 ? 2.967 -1.231 -10.023 1 90.25 29 GLU B O 1
ATOM 1350 N N . LYS B 1 30 ? 4.742 -2.516 -10.508 1 94.44 30 LYS B N 1
ATOM 1351 C CA . LYS B 1 30 ? 3.965 -3.736 -10.312 1 94.44 30 LYS B CA 1
ATOM 1352 C C . LYS B 1 30 ? 3.543 -3.883 -8.852 1 94.44 30 LYS B C 1
ATOM 1354 O O . LYS B 1 30 ? 2.414 -4.285 -8.562 1 94.44 30 LYS B O 1
ATOM 1359 N N . PHE B 1 31 ? 4.469 -3.502 -8.008 1 95.19 31 PHE B N 1
ATOM 1360 C CA . PHE B 1 31 ? 4.156 -3.553 -6.582 1 95.19 31 PHE B CA 1
ATOM 1361 C C . PHE B 1 31 ? 3.062 -2.553 -6.23 1 95.19 31 PHE B C 1
ATOM 1363 O O . PHE B 1 31 ? 2.207 -2.832 -5.391 1 95.19 31 PHE B O 1
ATOM 1370 N N . GLU B 1 32 ? 3.059 -1.429 -6.855 1 92.75 32 GLU B N 1
ATOM 1371 C CA . GLU B 1 32 ? 1.991 -0.452 -6.66 1 92.75 32 GLU B CA 1
ATOM 1372 C C . GLU B 1 32 ? 0.632 -1.041 -7.027 1 92.75 32 GLU B C 1
ATOM 1374 O O . GLU B 1 32 ? -0.342 -0.875 -6.289 1 92.75 32 GLU B O 1
ATOM 1379 N N . PHE B 1 33 ? 0.559 -1.716 -8.133 1 94.12 33 PHE B N 1
ATOM 1380 C CA . PHE B 1 33 ? -0.677 -2.377 -8.539 1 94.12 33 PHE B CA 1
ATOM 1381 C C . PHE B 1 33 ? -1.088 -3.428 -7.516 1 94.12 33 PHE B C 1
ATOM 1383 O O . PHE B 1 33 ? -2.262 -3.516 -7.145 1 94.12 33 PHE B O 1
ATOM 1390 N N . PHE B 1 34 ? -0.127 -4.18 -7.125 1 97.38 34 PHE B N 1
ATOM 1391 C CA . PHE B 1 34 ? -0.349 -5.191 -6.098 1 97.38 34 PHE B CA 1
ATOM 1392 C C . PHE B 1 34 ? -0.96 -4.57 -4.848 1 97.38 34 PHE B C 1
ATOM 1394 O O . PHE B 1 34 ? -1.987 -5.043 -4.355 1 97.38 34 PHE B O 1
ATOM 1401 N N . MET B 1 35 ? -0.39 -3.496 -4.355 1 95.75 35 MET B N 1
ATOM 1402 C CA . MET B 1 35 ? -0.845 -2.826 -3.141 1 95.75 35 MET B CA 1
ATOM 1403 C C . MET B 1 35 ? -2.248 -2.26 -3.324 1 95.75 35 MET B C 1
ATOM 1405 O O . MET B 1 35 ? -3.082 -2.35 -2.42 1 95.75 35 MET B O 1
ATOM 1409 N N . ASN B 1 36 ? -2.533 -1.751 -4.492 1 91.56 36 ASN B N 1
ATOM 1410 C CA . ASN B 1 36 ? -3.857 -1.225 -4.809 1 91.56 36 ASN B CA 1
ATOM 1411 C C . ASN B 1 36 ? -4.922 -2.314 -4.746 1 91.56 36 ASN B C 1
ATOM 1413 O O . ASN B 1 36 ? -6.031 -2.08 -4.266 1 91.56 36 ASN B O 1
ATOM 1417 N N . THR B 1 37 ? -4.551 -3.436 -5.211 1 92.81 37 THR B N 1
ATOM 1418 C CA . THR B 1 37 ? -5.492 -4.551 -5.238 1 92.81 37 THR B CA 1
ATOM 1419 C C . THR B 1 37 ? -5.676 -5.137 -3.84 1 92.81 37 THR B C 1
ATOM 1421 O O . THR B 1 37 ? -6.805 -5.375 -3.404 1 92.81 37 THR B O 1
ATOM 1424 N N . VAL B 1 38 ? -4.574 -5.246 -3.088 1 94.81 38 VAL B N 1
ATOM 1425 C CA . VAL B 1 38 ? -4.566 -5.883 -1.774 1 94.81 38 VAL B CA 1
ATOM 1426 C C . VAL B 1 38 ? -5.289 -4.996 -0.765 1 94.81 38 VAL B C 1
ATOM 1428 O O . VAL B 1 38 ? -5.965 -5.492 0.137 1 94.81 38 VAL B O 1
ATOM 1431 N N . SER B 1 39 ? -5.172 -3.689 -0.91 1 92.19 39 SER B N 1
ATOM 1432 C CA . SER B 1 39 ? -5.805 -2.75 0.011 1 92.19 39 SER B CA 1
ATOM 1433 C C . SER B 1 39 ? -7.324 -2.814 -0.094 1 92.19 39 SER B C 1
ATOM 1435 O O . SER B 1 39 ? -8.031 -2.326 0.789 1 92.19 39 SER B O 1
ATOM 1437 N N . ARG B 1 40 ? -7.816 -3.518 -1.081 1 90.69 40 ARG B N 1
ATOM 1438 C CA . ARG B 1 40 ? -9.258 -3.561 -1.335 1 90.69 40 ARG B CA 1
ATOM 1439 C C . ARG B 1 40 ? -9.836 -4.922 -0.966 1 90.69 40 ARG B C 1
ATOM 1441 O O . ARG B 1 40 ? -11.039 -5.152 -1.119 1 90.69 40 ARG B O 1
ATOM 1448 N N . ILE B 1 41 ? -9.055 -5.73 -0.467 1 91.81 41 ILE B N 1
ATOM 1449 C CA . ILE B 1 41 ? -9.492 -7.078 -0.114 1 91.81 41 ILE B CA 1
ATOM 1450 C C . ILE B 1 41 ? -10.555 -7.004 0.976 1 91.81 41 ILE B C 1
ATOM 1452 O O . ILE B 1 41 ? -10.438 -6.223 1.923 1 91.81 41 ILE B O 1
ATOM 1456 N N . LYS B 1 42 ? -11.547 -7.848 0.79 1 88.75 42 LYS B N 1
ATOM 1457 C CA . LYS B 1 42 ? -12.672 -7.875 1.727 1 88.75 42 LYS B CA 1
ATOM 1458 C C . LYS B 1 42 ? -12.234 -8.422 3.084 1 88.75 42 LYS B C 1
ATOM 1460 O O . LYS B 1 42 ? -11.258 -9.172 3.176 1 88.75 42 LYS B O 1
ATOM 1465 N N . ARG B 1 43 ? -13.016 -8.109 4.133 1 87.25 43 ARG B N 1
ATOM 1466 C CA . ARG B 1 43 ? -12.688 -8.391 5.527 1 87.25 43 ARG B CA 1
ATOM 1467 C C . ARG B 1 43 ? -12.516 -9.891 5.758 1 87.25 43 ARG B C 1
ATOM 1469 O O . ARG B 1 43 ? -11.648 -10.305 6.531 1 87.25 43 ARG B O 1
ATOM 1476 N N . ASN B 1 44 ? -13.258 -10.672 5.07 1 89.19 44 ASN B N 1
ATOM 1477 C CA . ASN B 1 44 ? -13.258 -12.102 5.34 1 89.19 44 ASN B CA 1
ATOM 1478 C C . ASN B 1 44 ? -12.344 -12.859 4.379 1 89.19 44 ASN B C 1
ATOM 1480 O O . ASN B 1 44 ? -12.289 -14.086 4.406 1 89.19 44 ASN B O 1
ATOM 1484 N N . ASP B 1 45 ? -11.688 -12.156 3.639 1 92.88 45 ASP B N 1
ATOM 1485 C CA . ASP B 1 45 ? -10.75 -12.758 2.703 1 92.88 45 ASP B CA 1
ATOM 1486 C C . ASP B 1 45 ? -9.32 -12.719 3.252 1 92.88 45 ASP B C 1
ATOM 1488 O O . ASP B 1 45 ? -9.047 -12.023 4.23 1 92.88 45 ASP B O 1
ATOM 1492 N N . THR B 1 46 ? -8.445 -13.648 2.805 1 95.88 46 THR B N 1
ATOM 1493 C CA . THR B 1 46 ? -7.047 -13.688 3.203 1 95.88 46 THR B CA 1
ATOM 1494 C C . THR B 1 46 ? -6.145 -13.297 2.035 1 95.88 46 THR B C 1
ATOM 1496 O O . THR B 1 46 ? -6.582 -13.273 0.884 1 95.88 46 THR B O 1
ATOM 1499 N N . LEU B 1 47 ? -4.902 -12.969 2.357 1 97.69 47 LEU B N 1
ATOM 1500 C CA . LEU B 1 47 ? -3.941 -12.695 1.294 1 97.69 47 LEU B CA 1
ATOM 1501 C C . LEU B 1 47 ? -3.791 -13.906 0.377 1 97.69 47 LEU B C 1
ATOM 1503 O O . LEU B 1 47 ? -3.703 -13.758 -0.844 1 97.69 47 LEU B O 1
ATOM 1507 N N . LEU B 1 48 ? -3.77 -15.055 0.976 1 97.81 48 LEU B N 1
ATOM 1508 C CA . LEU B 1 48 ? -3.607 -16.297 0.213 1 97.81 48 LEU B CA 1
ATOM 1509 C C . LEU B 1 48 ? -4.723 -16.438 -0.817 1 97.81 48 LEU B C 1
ATOM 1511 O O . LEU B 1 48 ? -4.461 -16.781 -1.976 1 97.81 48 LEU B O 1
ATOM 1515 N N . MET B 1 49 ? -5.895 -16.266 -0.401 1 96.31 49 MET B N 1
ATOM 1516 C CA . MET B 1 49 ? -7.059 -16.391 -1.274 1 96.31 49 MET B CA 1
ATOM 1517 C C . MET B 1 49 ? -6.988 -15.398 -2.426 1 96.31 49 MET B C 1
ATOM 1519 O O . MET B 1 49 ? -7.332 -15.727 -3.561 1 96.31 49 MET B O 1
ATOM 1523 N N . CYS B 1 50 ? -6.559 -14.156 -2.148 1 96.88 50 CYS B N 1
ATOM 1524 C CA . CYS B 1 50 ? -6.379 -13.148 -3.184 1 96.88 50 CYS B CA 1
ATOM 1525 C C . CYS B 1 50 ? -5.352 -13.602 -4.215 1 96.88 50 CYS B C 1
ATOM 1527 O O . CYS B 1 50 ? -5.602 -13.531 -5.418 1 96.88 50 CYS B O 1
ATOM 1529 N N . LEU B 1 51 ? -4.293 -14.133 -3.754 1 97.94 51 LEU B N 1
ATOM 1530 C CA . LEU B 1 51 ? -3.215 -14.555 -4.645 1 97.94 51 LEU B CA 1
ATOM 1531 C C . LEU B 1 51 ? -3.637 -15.766 -5.469 1 97.94 51 LEU B C 1
ATOM 1533 O O . LEU B 1 51 ? -3.287 -15.867 -6.648 1 97.94 51 LEU B O 1
ATOM 1537 N N . GLU B 1 52 ? -4.414 -16.609 -4.965 1 97.56 52 GLU B N 1
ATOM 1538 C CA . GLU B 1 52 ? -4.891 -17.797 -5.66 1 97.56 52 GLU B CA 1
ATOM 1539 C C . GLU B 1 52 ? -5.883 -17.438 -6.762 1 97.56 52 GLU B C 1
ATOM 1541 O O . GLU B 1 52 ? -6.078 -18.203 -7.703 1 97.56 52 GLU B O 1
ATOM 1546 N N . ARG B 1 53 ? -6.516 -16.344 -6.578 1 97 53 ARG B N 1
ATOM 1547 C CA . ARG B 1 53 ? -7.398 -15.875 -7.645 1 97 53 ARG B CA 1
ATOM 1548 C C . ARG B 1 53 ? -6.605 -15.547 -8.906 1 97 53 ARG B C 1
ATOM 1550 O O . ARG B 1 53 ? -7.09 -15.734 -10.023 1 97 53 ARG B O 1
ATOM 1557 N N . TRP B 1 54 ? -5.414 -15.086 -8.695 1 97.62 54 TRP B N 1
ATOM 1558 C CA . TRP B 1 54 ? -4.566 -14.711 -9.82 1 97.62 54 TRP B CA 1
ATOM 1559 C C . TRP B 1 54 ? -3.799 -15.922 -10.352 1 97.62 54 TRP B C 1
ATOM 1561 O O . TRP B 1 54 ? -3.602 -16.062 -11.562 1 97.62 54 TRP B O 1
ATOM 1571 N N . ILE B 1 55 ? -3.324 -16.797 -9.453 1 98.12 55 ILE B N 1
ATOM 1572 C CA . ILE B 1 55 ? -2.646 -18.047 -9.812 1 98.12 55 ILE B CA 1
ATOM 1573 C C . ILE B 1 55 ? -3.256 -19.203 -9.039 1 98.12 55 ILE B C 1
ATOM 1575 O O . ILE B 1 55 ? -2.85 -19.484 -7.91 1 98.12 55 ILE B O 1
ATOM 1579 N N . PRO B 1 56 ? -4.125 -19.984 -9.695 1 97.06 56 PRO B N 1
ATOM 1580 C CA . PRO B 1 56 ? -4.77 -21.094 -9.008 1 97.06 56 PRO B CA 1
ATOM 1581 C C . PRO B 1 56 ? -3.77 -22.141 -8.5 1 97.06 56 PRO B C 1
ATOM 1583 O O . PRO B 1 56 ? -2.777 -22.422 -9.172 1 97.06 56 PRO B O 1
ATOM 1586 N N . ASP B 1 57 ? -4.02 -22.625 -7.367 1 96 57 ASP B N 1
ATOM 1587 C CA . ASP B 1 57 ? -3.311 -23.734 -6.75 1 96 57 ASP B CA 1
ATOM 1588 C C . ASP B 1 57 ? -1.894 -23.328 -6.348 1 96 57 ASP B C 1
ATOM 1590 O O . ASP B 1 57 ? -1.023 -24.188 -6.176 1 96 57 ASP B O 1
ATOM 1594 N N . CYS B 1 58 ? -1.67 -22.016 -6.223 1 96.75 58 CYS B N 1
ATOM 1595 C CA . CYS B 1 58 ? -0.337 -21.578 -5.824 1 96.75 58 CYS B CA 1
ATOM 1596 C C . CYS B 1 58 ? -0.185 -21.609 -4.305 1 96.75 58 CYS B C 1
ATOM 1598 O O . CYS B 1 58 ? 0.911 -21.406 -3.783 1 96.75 58 CYS B O 1
ATOM 1600 N N . GLY B 1 59 ? -1.161 -21.938 -3.51 1 95.75 59 GLY B N 1
ATOM 1601 C CA . GLY B 1 59 ? -1.199 -21.906 -2.057 1 95.75 59 GLY B CA 1
ATOM 1602 C C . GLY B 1 59 ? -0.065 -22.688 -1.414 1 95.75 59 GLY B C 1
ATOM 1603 O O . GLY B 1 59 ? 0.686 -22.141 -0.603 1 95.75 59 GLY B O 1
ATOM 1604 N N . PRO B 1 60 ? 0.065 -23.875 -1.747 1 96.25 60 PRO B N 1
ATOM 1605 C CA . PRO B 1 60 ? 1.117 -24.703 -1.147 1 96.25 60 PRO B CA 1
ATOM 1606 C C . PRO B 1 60 ? 2.508 -24.094 -1.313 1 96.25 60 PRO B C 1
ATOM 1608 O O . PRO B 1 60 ? 3.312 -24.109 -0.378 1 96.25 60 PRO B O 1
ATOM 1611 N N . GLN B 1 61 ? 2.771 -23.562 -2.461 1 95.44 61 GLN B N 1
ATOM 1612 C CA . GLN B 1 61 ? 4.074 -22.938 -2.693 1 95.44 61 GLN B CA 1
ATOM 1613 C C . GLN B 1 61 ? 4.25 -21.688 -1.839 1 95.44 61 GLN B C 1
ATOM 1615 O O . GLN B 1 61 ? 5.336 -21.438 -1.319 1 95.44 61 GLN B O 1
ATOM 1620 N N . LEU B 1 62 ? 3.191 -20.969 -1.674 1 94.81 62 LEU B N 1
ATOM 1621 C CA . LEU B 1 62 ? 3.242 -19.766 -0.863 1 94.81 62 LEU B CA 1
ATOM 1622 C C . LEU B 1 62 ? 3.488 -20.094 0.604 1 94.81 62 LEU B C 1
ATOM 1624 O O . LEU B 1 62 ? 4.324 -19.469 1.259 1 94.81 62 LEU B O 1
ATOM 1628 N N . ILE B 1 63 ? 2.771 -21.062 1.055 1 95.62 63 ILE B N 1
ATOM 1629 C CA . ILE B 1 63 ? 2.914 -21.516 2.436 1 95.62 63 ILE B CA 1
ATOM 1630 C C . ILE B 1 63 ? 4.332 -22.031 2.666 1 95.62 63 ILE B C 1
ATOM 1632 O O . ILE B 1 63 ? 4.961 -21.703 3.678 1 95.62 63 ILE B O 1
ATOM 1636 N N . LYS B 1 64 ? 4.812 -22.797 1.782 1 95.56 64 LYS B N 1
ATOM 1637 C CA . LYS B 1 64 ? 6.172 -23.328 1.853 1 95.56 64 LYS B CA 1
ATOM 1638 C C . LYS B 1 64 ? 7.199 -22.203 1.965 1 95.56 64 LYS B C 1
ATOM 1640 O O . LYS B 1 64 ? 8.227 -22.359 2.627 1 95.56 64 LYS B O 1
ATOM 1645 N N . ASN B 1 65 ? 6.871 -21.078 1.371 1 91.81 65 ASN B N 1
ATOM 1646 C CA . ASN B 1 65 ? 7.785 -19.938 1.379 1 91.81 65 ASN B CA 1
ATOM 1647 C C . ASN B 1 65 ? 7.496 -19 2.543 1 91.81 65 ASN B C 1
ATOM 1649 O O . ASN B 1 65 ? 8.023 -17.891 2.594 1 91.81 65 ASN B O 1
ATOM 1653 N N . GLY B 1 66 ? 6.566 -19.328 3.412 1 89.94 66 GLY B N 1
ATOM 1654 C CA . GLY B 1 66 ? 6.473 -18.609 4.672 1 89.94 66 GLY B CA 1
ATOM 1655 C C . GLY B 1 66 ? 5.211 -17.781 4.793 1 89.94 66 GLY B C 1
ATOM 1656 O O . GLY B 1 66 ? 5.012 -17.094 5.789 1 89.94 66 GLY B O 1
ATOM 1657 N N . LEU B 1 67 ? 4.375 -17.891 3.76 1 92.31 67 LEU B N 1
ATOM 1658 C CA . LEU B 1 67 ? 3.129 -17.141 3.863 1 92.31 67 LEU B CA 1
ATOM 1659 C C . LEU B 1 67 ? 2.158 -17.812 4.824 1 92.31 67 LEU B C 1
ATOM 1661 O O . LEU B 1 67 ? 1.936 -19.031 4.734 1 92.31 67 LEU B O 1
ATOM 1665 N N . ASN B 1 68 ? 1.687 -17.047 5.766 1 93.94 68 ASN B N 1
ATOM 1666 C CA . ASN B 1 68 ? 0.672 -17.547 6.691 1 93.94 68 ASN B CA 1
ATOM 1667 C C . ASN B 1 68 ? -0.691 -17.672 6.02 1 93.94 68 ASN B C 1
ATOM 1669 O O . ASN B 1 68 ? -1.162 -16.719 5.391 1 93.94 68 ASN B O 1
ATOM 1673 N N . ILE B 1 69 ? -1.356 -18.734 6.227 1 93.25 69 ILE B N 1
ATOM 1674 C CA . ILE B 1 69 ? -2.572 -19.078 5.496 1 93.25 69 ILE B CA 1
ATOM 1675 C C . ILE B 1 69 ? -3.734 -18.234 6 1 93.25 69 ILE B C 1
ATOM 1677 O O . ILE B 1 69 ? -4.754 -18.094 5.32 1 93.25 69 ILE B O 1
ATOM 1681 N N . PHE B 1 70 ? -3.607 -17.547 7.207 1 91.62 70 PHE B N 1
ATOM 1682 C CA . PHE B 1 70 ? -4.762 -16.922 7.828 1 91.62 70 PHE B CA 1
ATOM 1683 C C . PHE B 1 70 ? -4.602 -15.398 7.844 1 91.62 70 PHE B C 1
ATOM 1685 O O . PHE B 1 70 ? -5.488 -14.68 8.312 1 91.62 70 PHE B O 1
ATOM 1692 N N . ASN B 1 71 ? -3.611 -14.953 7.34 1 93.69 71 ASN B N 1
ATOM 1693 C CA . ASN B 1 71 ? -3.348 -13.523 7.473 1 93.69 71 ASN B CA 1
ATOM 1694 C C . ASN B 1 71 ? -4.242 -12.695 6.551 1 93.69 71 ASN B C 1
ATOM 1696 O O . ASN B 1 71 ? -4.266 -12.922 5.34 1 93.69 71 ASN B O 1
ATOM 1700 N N . HIS B 1 72 ? -5 -11.734 7.23 1 94.81 72 HIS B N 1
ATOM 1701 C CA . HIS B 1 72 ? -5.59 -10.648 6.453 1 94.81 72 HIS B CA 1
ATOM 1702 C C . HIS B 1 72 ? -4.539 -9.602 6.09 1 94.81 72 HIS B C 1
ATOM 1704 O O . HIS B 1 72 ? -3.701 -9.242 6.922 1 94.81 72 HIS B O 1
ATOM 1710 N N . PRO B 1 73 ? -4.594 -9.078 4.805 1 95.88 73 PRO B N 1
ATOM 1711 C CA . PRO B 1 73 ? -3.537 -8.156 4.383 1 95.88 73 PRO B CA 1
ATOM 1712 C C . PRO B 1 73 ? -3.447 -6.914 5.27 1 95.88 73 PRO B C 1
ATOM 1714 O O . PRO B 1 73 ? -2.355 -6.379 5.477 1 95.88 73 PRO B O 1
ATOM 1717 N N . LYS B 1 74 ? -4.516 -6.527 5.859 1 93.56 74 LYS B N 1
ATOM 1718 C CA . LYS B 1 74 ? -4.531 -5.312 6.672 1 93.56 74 LYS B CA 1
ATOM 1719 C C . LYS B 1 74 ? -3.672 -5.477 7.918 1 93.56 74 LYS B C 1
ATOM 1721 O O . LYS B 1 74 ? -3.246 -4.488 8.523 1 93.56 74 LYS B O 1
ATOM 1726 N N . ASN B 1 75 ? -3.393 -6.754 8.219 1 94.62 75 ASN B N 1
ATOM 1727 C CA . ASN B 1 75 ? -2.619 -7.043 9.422 1 94.62 75 ASN B CA 1
ATOM 1728 C C . ASN B 1 75 ? -1.147 -7.285 9.102 1 94.62 75 ASN B C 1
ATOM 1730 O O . ASN B 1 75 ? -0.358 -7.617 9.984 1 94.62 75 ASN B O 1
ATOM 1734 N N . LEU B 1 76 ? -0.792 -7.094 7.922 1 96.06 76 LEU B N 1
ATOM 1735 C CA . LEU B 1 76 ? 0.588 -7.281 7.488 1 96.06 76 LEU B CA 1
ATOM 1736 C C . LEU B 1 76 ? 1.29 -5.941 7.312 1 96.06 76 LEU B C 1
ATOM 1738 O O . LEU B 1 76 ? 0.679 -4.969 6.859 1 96.06 76 LEU B O 1
ATOM 1742 N N . THR B 1 77 ? 2.502 -5.93 7.66 1 95.38 77 THR B N 1
ATOM 1743 C CA . THR B 1 77 ? 3.316 -4.742 7.438 1 95.38 77 THR B CA 1
ATOM 1744 C C . THR B 1 77 ? 3.627 -4.57 5.953 1 95.38 77 THR B C 1
ATOM 1746 O O . THR B 1 77 ? 3.502 -5.516 5.172 1 95.38 77 THR B O 1
ATOM 1749 N N . LEU B 1 78 ? 3.955 -3.334 5.605 1 94.88 78 LEU B N 1
ATOM 1750 C CA . LEU B 1 78 ? 4.379 -3.072 4.234 1 94.88 78 LEU B CA 1
ATOM 1751 C C . LEU B 1 78 ? 5.504 -4.016 3.826 1 94.88 78 LEU B C 1
ATOM 1753 O O . LEU B 1 78 ? 5.52 -4.52 2.699 1 94.88 78 LEU B O 1
ATOM 1757 N N . GLU B 1 79 ? 6.367 -4.297 4.738 1 93.25 79 GLU B N 1
ATOM 1758 C CA . GLU B 1 79 ? 7.48 -5.195 4.445 1 93.25 79 GLU B CA 1
ATOM 1759 C C . GLU B 1 79 ? 6.992 -6.621 4.215 1 93.25 79 GLU B C 1
ATOM 1761 O O . GLU B 1 79 ? 7.484 -7.316 3.32 1 93.25 79 GLU B O 1
ATOM 1766 N N . GLN B 1 80 ? 6.133 -7.07 5.039 1 93.44 80 GLN B N 1
ATOM 1767 C CA . GLN B 1 80 ? 5.57 -8.406 4.871 1 93.44 80 GLN B CA 1
ATOM 1768 C C . GLN B 1 80 ? 4.809 -8.523 3.553 1 93.44 80 GLN B C 1
ATOM 1770 O O . GLN B 1 80 ? 4.852 -9.562 2.891 1 93.44 80 GLN B O 1
ATOM 1775 N N . LEU B 1 81 ? 4.137 -7.473 3.152 1 96.38 81 LEU B N 1
ATOM 1776 C CA . LEU B 1 81 ? 3.422 -7.457 1.882 1 96.38 81 LEU B CA 1
ATOM 1777 C C . LEU B 1 81 ? 4.395 -7.477 0.708 1 96.38 81 LEU B C 1
ATOM 1779 O O . LEU B 1 81 ? 4.148 -8.148 -0.297 1 96.38 81 LEU B O 1
ATOM 1783 N N . LEU B 1 82 ? 5.477 -6.738 0.857 1 94.75 82 LEU B N 1
ATOM 1784 C CA . LEU B 1 82 ? 6.504 -6.789 -0.175 1 94.75 82 LEU B CA 1
ATOM 1785 C C . LEU B 1 82 ? 7.082 -8.195 -0.298 1 94.75 82 LEU B C 1
ATOM 1787 O O . LEU B 1 82 ? 7.336 -8.672 -1.407 1 94.75 82 LEU B O 1
ATOM 1791 N N . LEU B 1 83 ? 7.27 -8.836 0.797 1 93.06 83 LEU B N 1
ATOM 1792 C CA . LEU B 1 83 ? 7.785 -10.203 0.781 1 93.06 83 LEU B CA 1
ATOM 1793 C C . LEU B 1 83 ? 6.809 -11.141 0.086 1 93.06 83 LEU B C 1
ATOM 1795 O O . LEU B 1 83 ? 7.207 -11.953 -0.756 1 93.06 83 LEU B O 1
ATOM 1799 N N . ALA B 1 84 ? 5.574 -11.047 0.431 1 95.5 84 ALA B N 1
ATOM 1800 C CA . ALA B 1 84 ? 4.551 -11.867 -0.212 1 95.5 84 ALA B CA 1
ATOM 1801 C C . ALA B 1 84 ? 4.516 -11.617 -1.718 1 95.5 84 ALA B C 1
ATOM 1803 O O . ALA B 1 84 ? 4.41 -12.562 -2.506 1 95.5 84 ALA B O 1
ATOM 1804 N N . TYR B 1 85 ? 4.605 -10.375 -2.092 1 96.5 85 TYR B N 1
ATOM 1805 C CA . TYR B 1 85 ? 4.645 -9.984 -3.496 1 96.5 85 TYR B CA 1
ATOM 1806 C C . TYR B 1 85 ? 5.82 -10.633 -4.215 1 96.5 85 TYR B C 1
ATOM 1808 O O . TYR B 1 85 ? 5.668 -11.164 -5.316 1 96.5 85 TYR B O 1
ATOM 1816 N N . LYS B 1 86 ? 6.977 -10.625 -3.574 1 94.56 86 LYS B N 1
ATOM 1817 C CA . LYS B 1 86 ? 8.172 -11.195 -4.176 1 94.56 86 LYS B CA 1
ATOM 1818 C C . LYS B 1 86 ? 8.047 -12.711 -4.336 1 94.56 86 LYS B C 1
ATOM 1820 O O . LYS B 1 86 ? 8.43 -13.266 -5.363 1 94.56 86 LYS B O 1
ATOM 1825 N N . ILE B 1 87 ? 7.531 -13.32 -3.322 1 94.56 87 ILE B N 1
ATOM 1826 C CA . ILE B 1 87 ? 7.285 -14.758 -3.428 1 94.56 87 ILE B CA 1
ATOM 1827 C C . ILE B 1 87 ? 6.344 -15.031 -4.594 1 94.56 87 ILE B C 1
ATOM 1829 O O . ILE B 1 87 ? 6.621 -15.891 -5.438 1 94.56 87 ILE B O 1
ATOM 1833 N N . PHE B 1 88 ? 5.281 -14.32 -4.684 1 96.94 88 PHE B N 1
ATOM 1834 C CA . PHE B 1 88 ? 4.223 -14.508 -5.672 1 96.94 88 PHE B CA 1
ATOM 1835 C C . PHE B 1 88 ? 4.762 -14.312 -7.082 1 96.94 88 PHE B C 1
ATOM 1837 O O . PHE B 1 88 ? 4.484 -15.109 -7.977 1 96.94 88 PHE B O 1
ATOM 1844 N N . THR B 1 89 ? 5.559 -13.289 -7.273 1 95.94 89 THR B N 1
ATOM 1845 C CA . THR B 1 89 ? 6.023 -12.93 -8.609 1 95.94 89 THR B CA 1
ATOM 1846 C C . THR B 1 89 ? 7.172 -13.836 -9.047 1 95.94 89 THR B C 1
ATOM 1848 O O . THR B 1 89 ? 7.59 -13.812 -10.203 1 95.94 89 THR B O 1
ATOM 1851 N N . ASN B 1 90 ? 7.621 -14.625 -8.117 1 94.5 90 ASN B N 1
ATOM 1852 C CA . ASN B 1 90 ? 8.68 -15.57 -8.453 1 94.5 90 ASN B CA 1
ATOM 1853 C C . ASN B 1 90 ? 8.117 -16.969 -8.719 1 94.5 90 ASN B C 1
ATOM 1855 O O . ASN B 1 90 ? 8.859 -17.891 -9.047 1 94.5 90 ASN B O 1
ATOM 1859 N N . LEU B 1 91 ? 6.891 -17.109 -8.656 1 96.56 91 LEU B N 1
ATOM 1860 C CA . LEU B 1 91 ? 6.254 -18.391 -8.938 1 96.56 91 LEU B CA 1
ATOM 1861 C C . LEU B 1 91 ? 6.332 -18.719 -10.43 1 96.56 91 LEU B C 1
ATOM 1863 O O . LEU B 1 91 ? 6.363 -17.812 -11.266 1 96.56 91 LEU B O 1
ATOM 1867 N N . PRO B 1 92 ? 6.328 -20.016 -10.867 1 94.25 92 PRO B N 1
ATOM 1868 C CA . PRO B 1 92 ? 6.484 -20.438 -12.266 1 94.25 92 PRO B CA 1
ATOM 1869 C C . PRO B 1 92 ? 5.359 -19.922 -13.164 1 94.25 92 PRO B C 1
ATOM 1871 O O . PRO B 1 92 ? 5.598 -19.594 -14.328 1 94.25 92 PRO B O 1
ATOM 1874 N N . LEU B 1 93 ? 4.188 -19.781 -12.758 1 95.94 93 LEU B N 1
ATOM 1875 C CA . LEU B 1 93 ? 3.045 -19.438 -13.594 1 95.94 93 LEU B CA 1
ATOM 1876 C C . LEU B 1 93 ? 2.785 -17.938 -13.547 1 95.94 93 LEU B C 1
ATOM 1878 O O . LEU B 1 93 ? 1.801 -17.453 -14.117 1 95.94 93 LEU B O 1
ATOM 1882 N N . TYR B 1 94 ? 3.684 -17.156 -13.023 1 97.5 94 TYR B N 1
ATOM 1883 C CA . TYR B 1 94 ? 3.471 -15.734 -12.836 1 97.5 94 TYR B CA 1
ATOM 1884 C C . TYR B 1 94 ? 3.385 -15.016 -14.18 1 97.5 94 TYR B C 1
ATOM 1886 O O . TYR B 1 94 ? 2.465 -14.234 -14.414 1 97.5 94 TYR B O 1
ATOM 1894 N N . GLU B 1 95 ? 4.297 -15.336 -15.094 1 96.94 95 GLU B N 1
ATOM 1895 C CA . GLU B 1 95 ? 4.402 -14.609 -16.359 1 96.94 95 GLU B CA 1
ATOM 1896 C C . GLU B 1 95 ? 3.139 -14.781 -17.203 1 96.94 95 GLU B C 1
ATOM 1898 O O . GLU B 1 95 ? 2.781 -13.898 -17.969 1 96.94 95 GLU B O 1
ATOM 1903 N N . GLU B 1 96 ? 2.465 -15.82 -17 1 97 96 GLU B N 1
ATOM 1904 C CA . GLU B 1 96 ? 1.263 -16.109 -17.781 1 97 96 GLU B CA 1
ATOM 1905 C C . GLU B 1 96 ? 0.001 -15.773 -16.984 1 97 96 GLU B C 1
ATOM 1907 O O . GLU B 1 96 ? -1.113 -15.945 -17.484 1 97 96 GLU B O 1
ATOM 1912 N N . SER B 1 97 ? 0.126 -15.242 -15.852 1 97.56 97 SER B N 1
ATOM 1913 C CA . SER B 1 97 ? -1 -15.023 -14.945 1 97.56 97 SER B CA 1
ATOM 1914 C C . SER B 1 97 ? -1.797 -13.789 -15.344 1 97.56 97 SER B C 1
ATOM 1916 O O . SER B 1 97 ? -1.249 -12.852 -15.93 1 97.56 97 SER B O 1
ATOM 1918 N N . PRO B 1 98 ? -3.045 -13.758 -14.984 1 97.56 98 PRO B N 1
ATOM 1919 C CA . PRO B 1 98 ? -3.844 -12.539 -15.141 1 97.56 98 PRO B CA 1
ATOM 1920 C C . PRO B 1 98 ? -3.256 -11.352 -14.391 1 97.56 98 PRO B C 1
ATOM 1922 O O . PRO B 1 98 ? -3.334 -10.219 -14.867 1 97.56 98 PRO B O 1
ATOM 1925 N N . PHE B 1 99 ? -2.662 -11.516 -13.25 1 97.31 99 PHE B N 1
ATOM 1926 C CA . PHE B 1 99 ? -2.047 -10.438 -12.492 1 97.31 99 PHE B CA 1
ATOM 1927 C C . PHE B 1 99 ? -0.975 -9.734 -13.312 1 97.31 99 PHE B C 1
ATOM 1929 O O . PHE B 1 99 ? -0.955 -8.508 -13.398 1 97.31 99 PHE B O 1
ATOM 1936 N N . HIS B 1 100 ? -0.111 -10.57 -13.875 1 97.44 100 HIS B N 1
ATOM 1937 C CA . HIS B 1 100 ? 0.97 -10.016 -14.688 1 97.44 100 HIS B CA 1
ATOM 1938 C C . HIS B 1 100 ? 0.425 -9.172 -15.836 1 97.44 100 HIS B C 1
ATOM 1940 O O . HIS B 1 100 ? 0.927 -8.078 -16.109 1 97.44 100 HIS B O 1
ATOM 1946 N N . ASN B 1 101 ? -0.566 -9.648 -16.438 1 96.19 101 ASN B N 1
ATOM 1947 C CA . ASN B 1 101 ? -1.192 -8.922 -17.531 1 96.19 101 ASN B CA 1
ATOM 1948 C C . ASN B 1 101 ? -1.83 -7.621 -17.047 1 96.19 101 ASN B C 1
ATOM 1950 O O . ASN B 1 101 ? -1.734 -6.59 -17.719 1 96.19 101 ASN B O 1
ATOM 1954 N N . GLN B 1 102 ? -2.447 -7.668 -15.906 1 95.44 102 GLN B N 1
ATOM 1955 C CA . GLN B 1 102 ? -3.059 -6.477 -15.336 1 95.44 102 GLN B CA 1
ATOM 1956 C C . GLN B 1 102 ? -2.002 -5.438 -14.969 1 95.44 102 GLN B C 1
ATOM 1958 O O . GLN B 1 102 ? -2.225 -4.234 -15.133 1 95.44 102 GLN B O 1
ATOM 1963 N N . CYS B 1 103 ? -0.854 -5.93 -14.555 1 94.75 103 CYS B 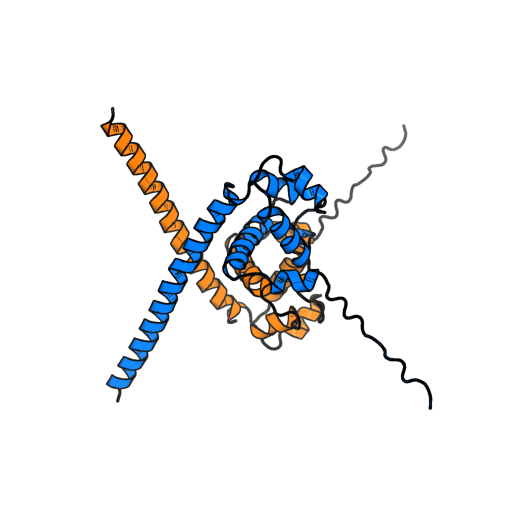N 1
ATOM 1964 C CA . CYS B 1 103 ? 0.238 -5.016 -14.234 1 94.75 103 CYS B CA 1
ATOM 1965 C C . CYS B 1 103 ? 0.706 -4.266 -15.477 1 94.75 103 CYS B C 1
ATOM 1967 O O . CYS B 1 103 ? 0.969 -3.064 -15.422 1 94.75 103 CYS B O 1
ATOM 1969 N N . ILE B 1 104 ? 0.827 -5 -16.547 1 91.38 104 ILE B N 1
ATOM 1970 C CA . ILE B 1 104 ? 1.252 -4.395 -17.797 1 91.38 104 ILE B CA 1
ATOM 1971 C C . ILE B 1 104 ? 0.263 -3.307 -18.219 1 91.38 104 ILE B C 1
ATOM 1973 O O . ILE B 1 104 ? 0.666 -2.205 -18.594 1 91.38 104 ILE B O 1
ATOM 1977 N N . GLN B 1 105 ? -0.987 -3.557 -18.078 1 90.12 105 GLN B N 1
ATOM 1978 C CA . GLN B 1 105 ? -2.025 -2.59 -18.422 1 90.12 105 GLN B CA 1
ATOM 1979 C C . GLN B 1 105 ? -1.994 -1.393 -17.469 1 90.12 105 GLN B C 1
ATOM 1981 O O . GLN B 1 105 ? -2.184 -0.252 -17.906 1 90.12 105 GLN B O 1
ATOM 1986 N N . PHE B 1 106 ? -1.756 -1.675 -16.281 1 87.56 106 PHE B N 1
ATOM 1987 C CA . PHE B 1 106 ? -1.659 -0.635 -15.258 1 87.56 106 PHE B CA 1
ATOM 1988 C C . PHE B 1 106 ? -0.497 0.305 -15.547 1 87.56 106 PHE B C 1
ATOM 1990 O O . PHE B 1 106 ? -0.651 1.526 -15.5 1 87.56 106 PHE B O 1
ATOM 1997 N N . ALA B 1 107 ? 0.688 -0.266 -15.867 1 84.62 107 ALA B N 1
ATOM 1998 C CA . ALA B 1 107 ? 1.883 0.516 -16.172 1 84.62 107 ALA B CA 1
ATOM 1999 C C . ALA B 1 107 ? 1.662 1.389 -17.406 1 84.62 107 ALA B C 1
ATOM 2001 O O . ALA B 1 107 ? 2.143 2.523 -17.469 1 84.62 107 ALA B O 1
ATOM 2002 N N . ALA B 1 108 ? 1.026 0.851 -18.344 1 82.5 108 ALA B N 1
ATOM 2003 C CA . ALA B 1 108 ? 0.736 1.589 -19.578 1 82.5 108 ALA B CA 1
ATOM 2004 C C . ALA B 1 108 ? -0.123 2.816 -19.281 1 82.5 108 ALA B C 1
ATOM 2006 O O . ALA B 1 108 ? 0.069 3.873 -19.891 1 82.5 108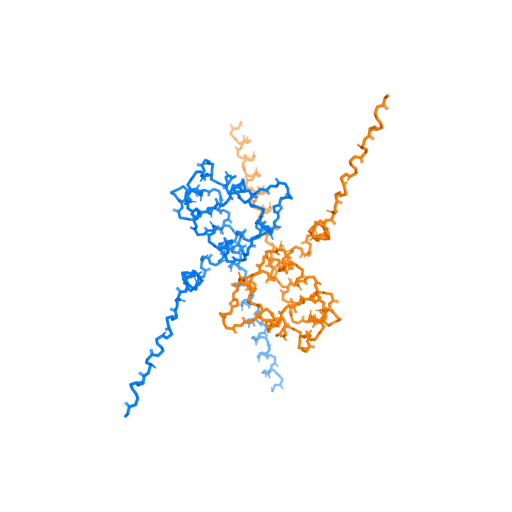 ALA B O 1
ATOM 2007 N N . ARG B 1 109 ? -0.911 2.645 -18.344 1 77.62 109 ARG B N 1
ATOM 2008 C CA . ARG B 1 109 ? -1.785 3.746 -17.953 1 77.62 109 ARG B CA 1
ATOM 2009 C C . ARG B 1 109 ? -1.011 4.82 -17.203 1 77.62 109 ARG B C 1
ATOM 2011 O O . ARG B 1 109 ? -1.292 6.012 -17.344 1 77.62 109 ARG B O 1
ATOM 2018 N N . LEU B 1 110 ? -0.042 4.375 -16.516 1 74 110 LEU B N 1
ATOM 2019 C CA . LEU B 1 110 ? 0.789 5.305 -15.75 1 74 110 LEU B CA 1
ATOM 2020 C C . LEU B 1 110 ? 1.745 6.055 -16.672 1 74 110 LEU B C 1
ATOM 2022 O O . LEU B 1 110 ? 1.984 7.25 -16.484 1 74 110 LEU B O 1
ATOM 2026 N N . GLY B 1 111 ? 2.584 5.344 -17.516 1 66.81 111 GLY B N 1
ATOM 2027 C CA . GLY B 1 111 ? 3.57 5.879 -18.438 1 66.81 111 GLY B CA 1
ATOM 2028 C C . GLY B 1 111 ? 2.973 6.816 -19.469 1 66.81 111 GLY B C 1
ATOM 2029 O O . GLY B 1 111 ? 3.598 7.809 -19.859 1 66.81 111 GLY B O 1
ATOM 2030 N N . GLU B 1 112 ? 2.121 6.383 -20.125 1 58.06 112 GLU B N 1
ATOM 2031 C CA . GLU B 1 112 ? 1.509 7.223 -21.156 1 58.06 112 GLU B CA 1
ATOM 2032 C C . GLU B 1 112 ? 1.179 8.609 -20.609 1 58.06 112 GLU B C 1
ATOM 2034 O O . GLU B 1 112 ? 1.255 9.602 -21.328 1 58.06 112 GLU B O 1
ATOM 2039 N N . LYS B 1 113 ? 1.026 8.617 -19.406 1 52.38 113 LYS B N 1
ATOM 2040 C CA . LYS B 1 113 ? 0.587 9.875 -18.797 1 52.38 113 LYS B CA 1
ATOM 2041 C C . LYS B 1 113 ? 1.779 10.727 -18.375 1 52.38 113 LYS B C 1
ATOM 2043 O O . LYS B 1 113 ? 1.691 11.953 -18.328 1 52.38 113 LYS B O 1
ATOM 2048 N N . ASP B 1 114 ? 2.867 10.109 -17.891 1 55.44 114 ASP B N 1
ATOM 2049 C CA . ASP B 1 114 ? 4.094 10.852 -17.609 1 55.44 114 ASP B CA 1
ATOM 2050 C C . ASP B 1 114 ? 4.562 11.625 -18.844 1 55.44 114 ASP B C 1
ATOM 2052 O O . ASP B 1 114 ? 5.121 12.711 -18.719 1 55.44 114 ASP B O 1
ATOM 2056 N N . THR B 1 115 ? 4.383 11.039 -19.938 1 52.97 115 THR B N 1
ATOM 2057 C CA . THR B 1 115 ? 4.758 11.711 -21.188 1 52.97 115 THR B CA 1
ATOM 2058 C C . THR B 1 115 ? 3.875 12.93 -21.422 1 52.97 115 THR B C 1
ATOM 2060 O O . THR B 1 115 ? 4.348 13.961 -21.922 1 52.97 115 THR B O 1
ATOM 2063 N N . GLU B 1 116 ? 2.721 12.828 -21.078 1 50.25 116 GLU B N 1
ATOM 2064 C CA . GLU B 1 116 ? 1.819 13.953 -21.328 1 50.25 116 GLU B CA 1
ATOM 2065 C C . GLU B 1 116 ? 2.037 15.062 -20.312 1 50.25 116 GLU B C 1
ATOM 2067 O O . GLU B 1 116 ? 1.997 16.25 -20.656 1 50.25 116 GLU B O 1
ATOM 2072 N N . VAL B 1 117 ? 2.264 14.727 -19.047 1 52.56 117 VAL B N 1
ATOM 2073 C CA . VAL B 1 117 ? 2.541 15.719 -18 1 52.56 117 VAL B CA 1
ATOM 2074 C C . VAL B 1 117 ? 3.873 16.406 -18.297 1 52.56 117 VAL B C 1
ATOM 2076 O O . VAL B 1 117 ? 4 17.625 -18.125 1 52.56 117 VAL B O 1
ATOM 2079 N N . SER B 1 118 ? 4.859 15.609 -18.672 1 52.72 118 SER B N 1
ATOM 2080 C CA . SER B 1 118 ? 6.125 16.203 -19.078 1 52.72 118 SER B CA 1
ATOM 2081 C C . SER B 1 118 ? 5.938 17.141 -20.266 1 52.72 118 SER B C 1
ATOM 2083 O O . SER B 1 118 ? 6.566 18.188 -20.344 1 52.72 118 SER B O 1
ATOM 2085 N N . GLU B 1 119 ? 5.094 16.75 -21.078 1 51.56 119 GLU B N 1
ATOM 2086 C CA . GLU B 1 119 ? 4.852 17.578 -22.25 1 51.56 119 GLU B CA 1
ATOM 2087 C C . GLU B 1 119 ? 4.086 18.844 -21.891 1 51.56 119 GLU B C 1
ATOM 2089 O O . GLU B 1 119 ? 4.344 19.906 -22.453 1 51.56 119 GLU B O 1
ATOM 2094 N N . HIS B 1 120 ? 3.225 18.672 -20.953 1 50.59 120 HIS B N 1
ATOM 2095 C CA . HIS B 1 120 ? 2.463 19.844 -20.531 1 50.59 120 HIS B CA 1
ATOM 2096 C C . HIS B 1 120 ? 3.318 20.781 -19.688 1 50.59 120 HIS B C 1
ATOM 2098 O O . HIS B 1 120 ? 3.205 22 -19.812 1 50.59 120 HIS B O 1
ATOM 2104 N N . GLN B 1 121 ? 4.125 20.219 -18.844 1 54 121 GLN B N 1
ATOM 2105 C CA . GLN B 1 121 ? 5.047 21.062 -18.094 1 54 121 GLN B CA 1
ATOM 2106 C C . GLN B 1 121 ? 6.059 21.734 -19.016 1 54 121 GLN B C 1
ATOM 2108 O O . GLN B 1 121 ? 6.445 22.891 -18.781 1 54 121 GLN B O 1
ATOM 2113 N N . THR B 1 122 ? 6.434 21.062 -19.984 1 53.47 122 THR B N 1
ATOM 2114 C CA . THR B 1 122 ? 7.332 21.641 -20.984 1 53.47 122 THR B CA 1
ATOM 2115 C C . THR B 1 122 ? 6.621 22.719 -21.781 1 53.47 122 THR B C 1
ATOM 2117 O O . THR B 1 122 ? 7.215 23.766 -22.094 1 53.47 122 THR B O 1
ATOM 2120 N N . VAL B 1 123 ? 5.355 22.5 -22.016 1 51.81 123 VAL B N 1
ATOM 2121 C CA . VAL B 1 123 ? 4.594 23.469 -22.812 1 51.81 123 VAL B CA 1
ATOM 2122 C C . VAL B 1 123 ? 4.332 24.719 -21.969 1 51.81 123 VAL B C 1
ATOM 2124 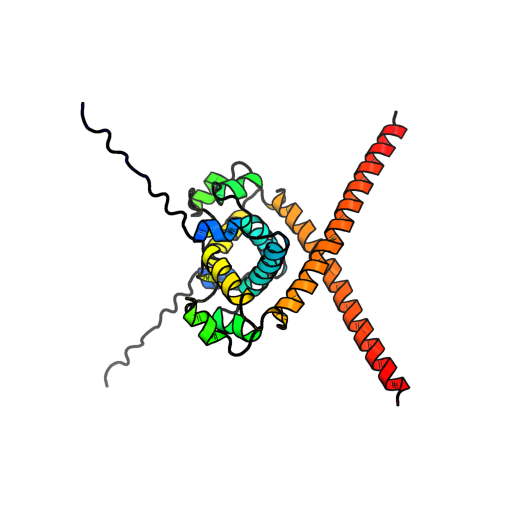O O . VAL B 1 123 ? 4.414 25.828 -22.484 1 51.81 123 VAL B O 1
ATOM 2127 N N . THR B 1 124 ? 4.023 24.594 -20.812 1 51 124 THR B N 1
ATOM 2128 C CA . THR B 1 124 ? 3.785 25.734 -19.938 1 51 124 THR B CA 1
ATOM 2129 C C . THR B 1 124 ? 5.082 26.484 -19.672 1 51 124 THR B C 1
ATOM 2131 O O . THR B 1 124 ? 5.094 27.719 -19.656 1 51 124 THR B O 1
ATOM 2134 N N . ALA B 1 125 ? 6.191 25.75 -19.516 1 52.66 125 ALA B N 1
ATOM 2135 C CA . ALA B 1 125 ? 7.504 26.375 -19.375 1 52.66 125 ALA B CA 1
ATOM 2136 C C . ALA B 1 125 ? 7.914 27.094 -20.656 1 52.66 125 ALA B C 1
ATOM 2138 O O . ALA B 1 125 ? 8.484 28.188 -20.594 1 52.66 125 ALA B O 1
ATOM 2139 N N . ALA B 1 126 ? 7.535 26.516 -21.734 1 55.72 126 ALA B N 1
ATOM 2140 C CA . ALA B 1 126 ? 7.848 27.141 -23.031 1 55.72 126 ALA B CA 1
ATOM 2141 C C . ALA B 1 126 ? 7.016 28.406 -23.234 1 55.72 126 ALA B C 1
ATOM 2143 O O . ALA B 1 126 ? 7.512 29.391 -23.781 1 55.72 126 ALA B O 1
ATOM 2144 N N . ASN B 1 127 ? 5.871 28.266 -22.812 1 56.19 127 ASN B N 1
ATOM 2145 C CA . ASN B 1 127 ? 4.996 29.422 -22.953 1 56.19 127 ASN B CA 1
ATOM 2146 C C . ASN B 1 127 ? 5.406 30.547 -22 1 56.19 127 ASN B C 1
ATOM 2148 O O . ASN B 1 127 ? 5.289 31.734 -22.328 1 56.19 127 ASN B O 1
ATOM 2152 N N . ASP B 1 128 ? 5.828 30.156 -20.953 1 53.62 128 ASP B N 1
ATOM 2153 C CA . ASP B 1 128 ? 6.32 31.125 -19.984 1 53.62 128 ASP B CA 1
ATOM 2154 C C . ASP B 1 128 ? 7.586 31.812 -20.484 1 53.62 128 ASP B C 1
ATOM 2156 O O . ASP B 1 128 ? 7.766 33 -20.297 1 53.62 128 ASP B O 1
ATOM 2160 N N . GLU B 1 129 ? 8.383 31 -21.125 1 58.03 129 GLU B N 1
ATOM 2161 C CA . GLU B 1 129 ? 9.586 31.562 -21.734 1 58.03 129 GLU B CA 1
ATOM 2162 C C . GLU B 1 129 ? 9.242 32.469 -22.906 1 58.03 129 GLU B C 1
ATOM 2164 O O . GLU B 1 129 ? 9.875 33.531 -23.094 1 58.03 129 GLU B O 1
ATOM 2169 N N . LYS B 1 130 ? 8.305 32.125 -23.688 1 55.28 130 LYS B N 1
ATOM 2170 C CA . LYS B 1 130 ? 7.867 32.938 -24.797 1 55.28 130 LYS B CA 1
ATOM 2171 C C . LYS B 1 130 ? 7.207 34.219 -24.312 1 55.28 130 LYS B C 1
ATOM 2173 O O . LYS B 1 130 ? 7.379 35.281 -24.922 1 55.28 130 LYS B O 1
ATOM 2178 N N . ASP B 1 131 ? 6.516 34.062 -23.328 1 50.53 131 ASP B N 1
ATOM 2179 C CA . ASP B 1 131 ? 5.84 35.219 -22.781 1 50.53 131 ASP B CA 1
ATOM 2180 C C . ASP B 1 131 ? 6.848 36.188 -22.172 1 50.53 131 ASP B C 1
ATOM 2182 O O . ASP B 1 131 ? 6.656 37.406 -22.25 1 50.53 131 ASP B O 1
ATOM 2186 N N . LYS B 1 132 ? 7.898 35.781 -21.719 1 60.03 132 LYS B N 1
ATOM 2187 C CA . LYS B 1 132 ? 8.977 36.625 -21.219 1 60.03 132 LYS B CA 1
ATOM 2188 C C . LYS B 1 132 ? 9.672 37.375 -22.359 1 60.03 132 LYS B C 1
ATOM 2190 O O . LYS B 1 132 ? 10.094 38.5 -22.219 1 60.03 132 LYS B O 1
ATOM 2195 N N . LEU B 1 133 ? 9.773 36.688 -23.438 1 58.28 133 LEU B N 1
ATOM 2196 C CA . LEU B 1 133 ? 10.445 37.281 -24.578 1 58.28 133 LEU B CA 1
ATOM 2197 C C . LEU B 1 133 ? 9.586 38.406 -25.188 1 58.28 133 LEU B C 1
ATOM 2199 O O . LEU B 1 133 ? 10.109 39.375 -25.688 1 58.28 133 LEU B O 1
ATOM 2203 N N . LEU B 1 134 ? 8.359 38.188 -24.969 1 56.47 134 LEU B N 1
ATOM 2204 C CA . LEU B 1 134 ? 7.492 39.219 -25.562 1 56.47 134 LEU B CA 1
ATOM 2205 C C . LEU B 1 134 ? 7.438 40.438 -24.688 1 56.47 134 LEU B C 1
ATOM 2207 O O . LEU B 1 134 ? 7.203 41.562 -25.172 1 56.47 134 LEU B O 1
ATOM 2211 N N . ASP B 1 135 ? 7.605 40.188 -23.438 1 55.81 135 ASP B N 1
ATOM 2212 C CA . ASP B 1 135 ? 7.5 41.344 -22.547 1 55.81 135 ASP B CA 1
ATOM 2213 C C . ASP B 1 135 ? 8.836 42.062 -22.438 1 55.81 135 ASP B C 1
ATOM 2215 O O . ASP B 1 135 ? 8.93 43.094 -21.75 1 55.81 135 ASP B O 1
ATOM 2219 N N . SER B 1 136 ? 9.867 41.438 -22.984 1 46.62 136 SER B N 1
ATOM 2220 C CA . SER B 1 136 ? 11.086 42.219 -23.016 1 46.62 136 SER B CA 1
ATOM 2221 C C . SER B 1 136 ? 11.18 43.062 -24.297 1 46.62 136 SER B C 1
ATOM 2223 O O . SER B 1 136 ? 10.688 42.656 -25.344 1 46.62 136 SER B O 1
#